Protein AF-A0A645A0N6-F1 (afdb_monomer)

Sequence (291 aa):
MDRNELFTLLSDTAAGCRENTFAPSGLGTGPIFDSPLLGLARGDDPMFKTLKELVGPFHWTPEEAWALARPEHPLPSAALTVVGIALPHSPETIEAQRKEKERPSLHWVYARNSWPYVSGALCRRMVKALAANGIDAIAPELLPQFRQEKTPFGRRAVWSQAHVAHIAGLGTFGLAGGLITLRGKDVRLCSLLLEGEWPADERPYEGPFDWCLRSRNGTCGACAARCPAGAITLDGGFDRKACTDYISNHKSLLESLSGVDAKNGTGCGLCHTNVPCATRKPELPERRRES

Nearest PDB structures (foldseek):
  4ur3-assembly3_D  TM=7.308E-01  e=3.920E-07  Sulfurospirillum multivorans
  5ma2-assembly1_B  TM=7.120E-01  e=7.707E-07  Sulfurospirillum multivorans
  4ur3-assembly1_A  TM=5.829E-01  e=5.668E-07  Sulfurospirillum multivorans
  8q4h-assembly1_B  TM=7.829E-01  e=2.407E-05  Desulfitobacterium hafniense TCE1
  5hei-assembly3_E  TM=3.974E-01  e=8.534E-02  Priestia megaterium

Mean predicted aligned error: 4.12 Å

Foldseek 3Di:
DAPVVLLVLLQVLLVPQCLQACVQFVPDGDGQWDGKDKFKFQLVDCVLVVCCVVVHVLADRLQRLQCLVCVVDGDPSRQKMKMKIKTAGDPVLQVQLQPDQQFGGLSLLVSVQSVVVRQVSSQVSSQVSCVVVVKHKDWSCPRPPWDWDQDPLGTDTSYDQQVSCQNRQQAAAELQGFGQGQQFRRIDITMMMIRHDHDGDDRPDDDRYCLHCLVPPNPDDQLCVRDPQNQGDSPPGGNPVSQVVSQQVHLCSVVSGGPGDSVDGSHGCSSLHPGQRNGGRHDDDPPPPPD

pLDDT: mean 93.74, std 8.87, range [41.75, 98.94]

Organism: NCBI:txid1076179

Radius of gyration: 19.1 Å; Cα contacts (8 Å, |Δi|>4): 543; chains: 1; bounding box: 51×52×48 Å

Secondary structure (DSSP, 8-state):
--HHHHHHHHHHHHHT-TTS-SGGGTS-SS-SB-PPEEEEEETT-HHHHHHHHHT-TTSPPHHHHHHHH-TTS---GGGEEEEEEEEEBPHHHHHHHHH-SSS--HHHHHHHHHHHHHHHHHHHHHHHHHHHTT--EE-GGGSTT--EEEETTEEEESS-HHHHHHHTTSEEE-TTSSEEETTBS-EEEEEEEEES--PPPPPS-SSTTTT-HHHHHS---HHHHT-TTS-EETTTEE-HHHHHHHHHTTGGGGGG-TTS-TTS-----GGGSSSTTSSSPPPPPP-----

Structure (mmCIF, N/CA/C/O backbone):
data_AF-A0A645A0N6-F1
#
_entry.id   AF-A0A645A0N6-F1
#
loop_
_atom_site.group_PDB
_atom_site.id
_atom_site.type_symbol
_atom_site.label_atom_id
_atom_site.label_alt_id
_atom_site.label_comp_id
_atom_site.label_asym_id
_atom_site.label_entity_id
_atom_site.label_seq_id
_atom_site.pdbx_PDB_ins_code
_atom_site.Cartn_x
_atom_site.Cartn_y
_atom_site.Cartn_z
_atom_site.occupancy
_atom_site.B_iso_or_equiv
_atom_site.auth_seq_id
_atom_site.auth_comp_id
_atom_site.auth_asym_id
_atom_site.auth_atom_id
_atom_site.pdbx_PDB_model_num
ATOM 1 N N . MET A 1 1 ? -16.606 -9.866 17.609 1.00 93.88 1 MET A N 1
ATOM 2 C CA . MET A 1 1 ? -16.130 -10.313 16.292 1.00 93.88 1 MET A CA 1
ATOM 3 C C . MET A 1 1 ? -14.683 -10.733 16.435 1.00 93.88 1 MET A C 1
ATOM 5 O O . MET A 1 1 ? -13.878 -9.911 16.865 1.00 93.88 1 MET A O 1
ATOM 9 N N . ASP A 1 2 ? -14.359 -11.988 16.151 1.00 96.44 2 ASP A N 1
ATOM 10 C CA . ASP A 1 2 ? -12.971 -12.456 16.182 1.00 96.44 2 ASP A CA 1
ATOM 11 C C . ASP A 1 2 ? -12.173 -12.000 14.939 1.00 96.44 2 ASP A C 1
ATOM 13 O O . ASP A 1 2 ? -12.688 -11.316 14.050 1.00 96.44 2 ASP A O 1
ATOM 17 N N . ARG A 1 3 ? -10.878 -12.341 14.880 1.00 96.38 3 ARG A N 1
ATOM 18 C CA . ARG A 1 3 ? -9.993 -11.95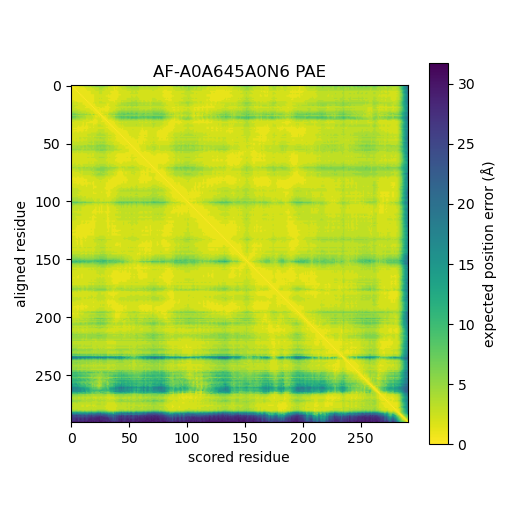2 13.767 1.00 96.38 3 ARG A CA 1
ATOM 19 C C . ARG A 1 3 ? -10.420 -12.557 12.421 1.00 96.38 3 ARG A C 1
ATOM 21 O O . ARG A 1 3 ? -10.289 -11.895 11.394 1.00 96.38 3 ARG A O 1
ATOM 28 N N . ASN A 1 4 ? -10.897 -13.798 12.401 1.00 97.25 4 ASN A N 1
ATOM 29 C CA . ASN A 1 4 ? -11.283 -14.474 11.161 1.00 97.25 4 ASN A CA 1
ATOM 30 C C . ASN A 1 4 ? -12.598 -13.908 10.619 1.00 97.25 4 ASN A C 1
ATOM 32 O O . ASN A 1 4 ? -12.722 -13.678 9.414 1.00 97.25 4 ASN A O 1
ATOM 36 N N . GLU A 1 5 ? -13.550 -13.623 11.505 1.00 98.12 5 GLU A N 1
ATOM 37 C CA . GLU A 1 5 ? -14.787 -12.922 11.168 1.00 98.12 5 GLU A CA 1
ATOM 38 C C . GLU A 1 5 ? -14.492 -11.518 10.617 1.00 98.12 5 GLU A C 1
ATOM 40 O O . GLU A 1 5 ? -15.047 -11.136 9.586 1.00 98.12 5 GLU A O 1
ATOM 45 N N . LEU A 1 6 ? -13.553 -10.783 11.232 1.00 98.62 6 LEU A N 1
ATOM 46 C CA . LEU A 1 6 ? -13.097 -9.479 10.739 1.00 98.62 6 LEU A CA 1
ATOM 47 C C . LEU A 1 6 ? -12.523 -9.579 9.318 1.00 98.62 6 LEU A C 1
ATOM 49 O O . LEU A 1 6 ? -12.887 -8.799 8.437 1.00 98.62 6 LEU A O 1
ATOM 53 N N . PHE A 1 7 ? -11.637 -10.545 9.069 1.00 98.50 7 PHE A N 1
ATOM 54 C CA . PHE A 1 7 ? -11.020 -10.725 7.751 1.00 98.50 7 PHE A CA 1
ATOM 55 C C . PHE A 1 7 ? -12.040 -11.123 6.688 1.00 98.50 7 PHE A C 1
ATOM 57 O O . PHE A 1 7 ? -11.970 -10.629 5.559 1.00 98.50 7 PHE A O 1
ATOM 64 N N . THR A 1 8 ? -13.004 -11.967 7.055 1.00 98.56 8 THR A N 1
ATOM 65 C CA . THR A 1 8 ? -14.112 -12.359 6.179 1.00 98.56 8 THR A CA 1
ATOM 66 C C . THR A 1 8 ? -14.953 -11.138 5.817 1.00 98.56 8 THR A C 1
ATOM 68 O O . THR A 1 8 ? -15.109 -10.836 4.637 1.00 98.56 8 THR A O 1
ATOM 71 N N . LEU A 1 9 ? -15.374 -10.344 6.810 1.00 98.69 9 LEU A N 1
ATOM 72 C CA . LEU A 1 9 ? -16.149 -9.120 6.594 1.00 98.69 9 LEU A CA 1
ATOM 73 C C . LEU A 1 9 ? -15.446 -8.144 5.639 1.00 98.69 9 LEU A C 1
ATOM 75 O O . LEU A 1 9 ? -16.067 -7.602 4.719 1.00 98.69 9 LEU A O 1
ATOM 79 N N . LEU A 1 10 ? -14.153 -7.894 5.858 1.00 98.62 10 LEU A N 1
ATOM 80 C CA . LEU A 1 10 ? -13.371 -6.972 5.035 1.00 98.62 10 LEU A CA 1
ATOM 81 C C . LEU A 1 10 ? -13.177 -7.506 3.609 1.00 98.62 10 LEU A C 1
ATOM 83 O O . LEU A 1 10 ? -13.307 -6.741 2.649 1.00 98.62 10 LEU A O 1
ATOM 87 N N . SER A 1 11 ? -12.923 -8.807 3.459 1.00 98.44 11 SER A N 1
ATOM 88 C CA . SER A 1 11 ? -12.751 -9.454 2.152 1.00 98.44 11 SER A CA 1
ATOM 89 C C . SER A 1 11 ? -14.050 -9.458 1.345 1.00 98.44 11 SER A C 1
ATOM 91 O O . SER A 1 11 ? -14.046 -9.051 0.183 1.00 98.44 11 SER A O 1
ATOM 93 N N . ASP A 1 12 ? -15.176 -9.800 1.971 1.00 98.31 12 ASP A N 1
ATOM 94 C CA . ASP A 1 12 ? -16.500 -9.780 1.340 1.00 98.31 12 ASP A CA 1
ATOM 95 C C . ASP A 1 12 ? -16.906 -8.357 0.941 1.00 98.31 12 ASP A C 1
ATOM 97 O O . ASP A 1 12 ? -17.434 -8.111 -0.150 1.00 98.31 12 ASP A O 1
ATOM 101 N N . THR A 1 13 ? -16.592 -7.376 1.793 1.00 98.12 13 THR A N 1
ATOM 102 C CA . THR A 1 13 ? -16.830 -5.962 1.482 1.00 98.12 13 THR A CA 1
ATOM 103 C C . THR A 1 13 ? -16.021 -5.508 0.266 1.00 98.12 13 THR A C 1
ATOM 105 O O . THR A 1 13 ? -16.541 -4.743 -0.557 1.00 98.12 13 THR A O 1
ATOM 108 N N . ALA A 1 14 ? -14.778 -5.985 0.130 1.00 97.56 14 ALA A N 1
ATOM 109 C CA . ALA A 1 14 ? -13.928 -5.715 -1.024 1.00 97.56 14 ALA A CA 1
ATOM 110 C C . ALA A 1 14 ? -14.450 -6.379 -2.302 1.00 97.56 14 ALA A C 1
ATOM 112 O O . ALA A 1 14 ? -14.542 -5.710 -3.333 1.00 97.56 14 ALA A O 1
ATOM 113 N N . ALA A 1 15 ? -14.865 -7.645 -2.224 1.00 96.44 15 ALA A N 1
ATOM 114 C CA . ALA A 1 15 ? -15.465 -8.368 -3.344 1.00 96.44 15 ALA A CA 1
ATOM 115 C C . ALA A 1 15 ? -16.749 -7.686 -3.853 1.00 96.44 15 ALA A C 1
ATOM 117 O O . ALA A 1 15 ? -17.004 -7.642 -5.055 1.00 96.44 15 ALA A O 1
ATOM 118 N N . GLY A 1 16 ? -17.535 -7.085 -2.953 1.00 96.00 16 GLY A N 1
ATOM 119 C CA . GLY A 1 16 ? -18.744 -6.329 -3.289 1.00 96.00 16 GLY A CA 1
ATOM 120 C C . GLY A 1 16 ? -18.527 -4.867 -3.716 1.00 96.00 16 GLY A C 1
ATOM 121 O O . GLY A 1 16 ? -19.512 -4.128 -3.834 1.00 96.00 16 GLY A O 1
ATOM 122 N N . CYS A 1 17 ? -17.285 -4.400 -3.887 1.00 96.75 17 CYS A N 1
ATOM 123 C CA . CYS A 1 17 ? -16.981 -3.016 -4.266 1.00 96.75 17 CYS A CA 1
ATOM 124 C C . CYS A 1 17 ? -17.240 -2.786 -5.764 1.00 96.75 17 CYS A C 1
ATOM 126 O O . CYS A 1 17 ? -16.451 -3.193 -6.614 1.00 96.75 17 CYS A O 1
ATOM 128 N N . ARG A 1 18 ? -18.348 -2.114 -6.099 1.00 96.50 18 ARG A N 1
ATOM 129 C CA . ARG A 1 18 ? -18.799 -1.923 -7.492 1.00 96.50 18 ARG A CA 1
ATOM 130 C C . ARG A 1 18 ? -17.879 -1.015 -8.300 1.00 96.50 18 ARG A C 1
ATOM 132 O O . ARG A 1 18 ? -17.834 -1.124 -9.517 1.00 96.50 18 ARG A O 1
ATOM 139 N N . GLU A 1 19 ? -17.163 -0.124 -7.629 1.00 96.25 19 GLU A N 1
ATOM 140 C CA . GLU A 1 19 ? -16.197 0.789 -8.225 1.00 96.25 19 GLU A CA 1
ATOM 141 C C . GLU A 1 19 ? -14.941 0.053 -8.715 1.00 96.25 19 GLU A C 1
ATOM 143 O O . GLU A 1 19 ? -14.249 0.544 -9.605 1.00 96.25 19 GLU A O 1
ATOM 148 N N . ASN A 1 20 ? -14.656 -1.141 -8.183 1.00 97.25 20 ASN A N 1
ATOM 149 C CA . ASN A 1 20 ? -13.565 -1.997 -8.636 1.00 97.25 20 ASN A CA 1
ATOM 150 C C . ASN A 1 20 ? -13.939 -2.714 -9.949 1.00 97.25 20 ASN A C 1
ATOM 152 O O . ASN A 1 20 ? -14.158 -3.921 -9.961 1.00 97.25 20 ASN A O 1
ATOM 156 N N . THR A 1 21 ? -14.042 -1.978 -11.059 1.00 96.44 21 THR A N 1
ATOM 157 C CA . THR A 1 21 ? -14.410 -2.534 -12.374 1.00 96.44 21 THR A CA 1
ATOM 158 C C . THR A 1 21 ? -13.801 -1.763 -13.545 1.00 96.44 21 THR A C 1
ATOM 160 O O . THR A 1 21 ? -13.686 -0.540 -13.509 1.00 96.44 21 THR A O 1
ATOM 163 N N . PHE A 1 22 ? -13.454 -2.470 -14.622 1.00 95.88 22 PHE A N 1
ATOM 164 C CA . PHE A 1 22 ? -13.048 -1.858 -15.890 1.00 95.88 22 PHE A CA 1
ATOM 165 C C . PHE A 1 22 ? -14.213 -1.325 -16.738 1.00 95.88 22 PHE A C 1
ATOM 167 O O . PHE A 1 22 ? -13.956 -0.613 -17.710 1.00 95.88 22 PHE A O 1
ATOM 174 N N . ALA A 1 23 ? -15.475 -1.612 -16.395 1.00 93.31 23 ALA A N 1
ATOM 175 C CA . ALA A 1 23 ? -16.618 -1.354 -17.278 1.00 93.31 23 ALA A CA 1
ATOM 176 C C . ALA A 1 23 ? -16.695 0.085 -17.850 1.00 93.31 23 ALA A C 1
ATOM 178 O O . ALA A 1 23 ? -16.885 0.214 -19.061 1.00 93.31 23 ALA A O 1
ATOM 179 N N . PRO A 1 24 ? -16.464 1.170 -17.075 1.00 91.25 24 PRO A N 1
ATOM 180 C CA . PRO A 1 24 ? -16.516 2.540 -17.602 1.00 91.25 24 PRO A CA 1
ATOM 181 C C . PRO A 1 24 ? -15.445 2.874 -18.655 1.00 91.25 24 PRO A C 1
ATOM 183 O O . PRO A 1 24 ? -15.591 3.855 -19.384 1.00 91.25 24 PRO A O 1
ATOM 186 N N . SER A 1 25 ? -14.364 2.093 -18.723 1.00 90.19 25 SER A N 1
ATOM 187 C CA . SER A 1 25 ? -13.279 2.271 -19.700 1.00 90.19 25 SER A CA 1
ATOM 188 C C . SER A 1 25 ? -13.508 1.538 -21.021 1.00 90.19 25 SER A C 1
ATOM 190 O O . SER A 1 25 ? -12.792 1.786 -21.985 1.00 90.19 25 SER A O 1
ATOM 192 N N . GLY A 1 26 ? -14.435 0.574 -21.056 1.00 91.44 26 GLY A N 1
ATOM 193 C CA . GLY A 1 26 ? -14.574 -0.361 -22.176 1.00 91.44 26 GLY A CA 1
ATOM 194 C C . GLY A 1 26 ? -13.431 -1.383 -22.313 1.00 91.44 26 GLY A C 1
ATOM 195 O O . GLY A 1 26 ? -13.462 -2.195 -23.232 1.00 91.44 26 GLY A O 1
ATOM 196 N N . LEU A 1 27 ? -12.444 -1.399 -21.405 1.00 92.12 27 LEU A N 1
ATOM 197 C CA . LEU A 1 27 ? -11.298 -2.327 -21.434 1.00 92.12 27 LEU A CA 1
ATOM 198 C C . LEU A 1 27 ? -11.621 -3.739 -20.905 1.00 92.12 27 LEU A C 1
ATOM 200 O O . LEU A 1 27 ? -10.756 -4.618 -20.907 1.00 92.12 27 LEU A O 1
ATOM 204 N N . GLY A 1 28 ? -12.849 -3.946 -20.429 1.00 93.00 28 GLY A N 1
ATOM 205 C CA . GLY A 1 28 ? -13.356 -5.200 -19.881 1.00 93.00 28 GLY A CA 1
ATOM 206 C C . GLY A 1 28 ? -14.468 -4.961 -18.859 1.00 93.00 28 GLY A C 1
ATOM 207 O O . GLY A 1 28 ? -14.752 -3.824 -18.491 1.00 93.00 28 GLY A O 1
ATOM 208 N N . THR A 1 29 ? -15.096 -6.036 -18.386 1.00 91.81 29 THR A N 1
ATOM 209 C CA . THR A 1 29 ? -16.132 -5.991 -17.333 1.00 91.81 29 THR A CA 1
ATOM 210 C C . THR A 1 29 ? -15.640 -6.511 -15.981 1.00 91.81 29 THR A C 1
ATOM 212 O O . THR A 1 29 ? -16.329 -6.351 -14.976 1.00 91.81 29 THR A O 1
ATOM 215 N N . GLY A 1 30 ? -14.455 -7.128 -15.955 1.00 94.00 30 GLY A N 1
ATOM 216 C CA . GLY A 1 30 ? -13.833 -7.675 -14.752 1.00 94.00 30 GLY A CA 1
ATOM 217 C C . GLY A 1 30 ? -13.329 -6.604 -13.776 1.00 94.00 30 GLY A C 1
ATOM 218 O O . GLY A 1 30 ? -13.370 -5.402 -14.078 1.00 94.00 30 GLY A O 1
ATOM 219 N N . PRO A 1 31 ? -12.854 -7.034 -12.597 1.00 97.25 31 PRO A N 1
ATOM 220 C CA . PRO A 1 31 ? -12.344 -6.127 -11.583 1.00 97.25 31 PRO A CA 1
ATOM 221 C C . PRO A 1 31 ? -10.993 -5.517 -11.972 1.00 97.25 31 PRO A C 1
ATOM 223 O O . PRO A 1 31 ? -10.207 -6.121 -12.700 1.00 97.25 31 PRO A O 1
ATOM 226 N N . ILE A 1 32 ? -10.710 -4.318 -11.455 1.00 97.81 32 ILE A N 1
ATOM 227 C CA . ILE A 1 32 ? -9.415 -3.636 -11.633 1.00 97.81 32 ILE A CA 1
ATOM 228 C C . ILE A 1 32 ? -8.341 -4.276 -10.747 1.00 97.81 32 ILE A C 1
ATOM 230 O O . ILE A 1 32 ? -7.183 -4.429 -11.146 1.00 97.81 32 ILE A O 1
ATOM 234 N N . PHE A 1 33 ? -8.743 -4.641 -9.535 1.00 98.25 33 PHE A N 1
ATOM 235 C CA . PHE A 1 33 ? -7.903 -5.228 -8.510 1.00 98.25 33 PHE A CA 1
ATOM 236 C C . PHE A 1 33 ? -8.474 -6.559 -8.038 1.00 98.25 33 PHE A C 1
ATOM 238 O O . PHE A 1 33 ? -9.689 -6.722 -7.928 1.00 98.25 33 PHE A O 1
ATOM 245 N N . ASP A 1 34 ? -7.586 -7.494 -7.741 1.00 97.62 34 ASP A N 1
ATOM 246 C CA . ASP A 1 34 ? -7.921 -8.795 -7.179 1.00 97.62 34 ASP A CA 1
ATOM 247 C C . ASP A 1 34 ? -8.186 -8.696 -5.662 1.00 97.62 34 ASP A C 1
ATOM 249 O O . ASP A 1 34 ? -8.024 -7.642 -5.037 1.00 97.62 34 ASP A O 1
ATOM 253 N N . SER A 1 35 ? -8.593 -9.818 -5.073 1.00 96.94 35 SER A N 1
ATOM 254 C CA . SER A 1 35 ? -8.898 -9.974 -3.653 1.00 96.94 35 SER A CA 1
ATOM 255 C C . SER A 1 35 ? -7.756 -9.462 -2.763 1.00 96.94 35 SER A C 1
ATOM 257 O O . SER A 1 35 ? -6.580 -9.724 -3.059 1.00 96.94 35 SER A O 1
ATOM 259 N N . PRO A 1 36 ? -8.080 -8.742 -1.672 1.00 98.06 36 PRO A N 1
ATOM 260 C CA . PRO A 1 36 ? -7.080 -8.103 -0.834 1.00 98.06 36 PRO A CA 1
ATOM 261 C C . PRO A 1 36 ? -6.259 -9.119 -0.034 1.00 98.06 36 PRO A C 1
ATOM 263 O O . PRO A 1 36 ? -6.755 -10.156 0.398 1.00 98.06 36 PRO A O 1
ATOM 266 N N . LEU A 1 37 ? -5.009 -8.761 0.243 1.00 98.56 37 LEU A N 1
ATOM 267 C CA . LEU A 1 37 ? -4.282 -9.243 1.410 1.00 98.56 37 LEU A CA 1
ATOM 268 C C . LEU A 1 37 ? -4.581 -8.313 2.585 1.00 98.56 37 LEU A C 1
ATOM 270 O O . LEU A 1 37 ? -4.531 -7.089 2.429 1.00 98.56 37 LEU A O 1
ATOM 274 N N . LEU A 1 38 ? -4.849 -8.900 3.747 1.00 98.69 38 LEU A N 1
ATOM 275 C CA . LEU A 1 38 ? -5.123 -8.193 4.993 1.00 98.69 38 LEU A CA 1
ATOM 276 C C . LEU A 1 38 ? -4.039 -8.527 6.011 1.00 98.69 38 LEU A C 1
ATOM 278 O O . LEU A 1 38 ? -3.585 -9.669 6.078 1.00 98.69 38 LEU A O 1
ATOM 282 N N . GLY A 1 39 ? -3.626 -7.522 6.772 1.00 98.56 39 GLY A N 1
ATOM 283 C CA . GLY A 1 39 ? -2.681 -7.674 7.869 1.00 98.56 39 GLY A CA 1
ATOM 284 C C . GLY A 1 39 ? -3.036 -6.729 9.004 1.00 98.56 39 GLY A C 1
ATOM 285 O O . GLY A 1 39 ? -3.564 -5.638 8.761 1.00 98.56 39 GLY A O 1
ATOM 286 N N . LEU A 1 40 ? -2.749 -7.138 10.232 1.00 98.81 40 LEU A N 1
ATOM 287 C CA . LEU A 1 40 ? -3.018 -6.380 11.446 1.00 98.81 40 LEU A CA 1
ATOM 288 C C . LEU A 1 40 ? -1.721 -5.962 12.125 1.00 98.81 40 LEU A C 1
ATOM 290 O O . LEU A 1 40 ? -0.807 -6.761 12.305 1.00 98.81 40 LEU A O 1
ATOM 294 N N . ALA A 1 41 ? -1.676 -4.713 12.566 1.00 98.69 41 ALA A N 1
ATOM 295 C CA . ALA A 1 41 ? -0.662 -4.201 13.470 1.00 98.69 41 ALA A CA 1
ATOM 296 C C . ALA A 1 41 ? -1.321 -3.602 14.710 1.00 98.69 41 ALA A C 1
ATOM 298 O O . ALA A 1 41 ? -2.419 -3.047 14.640 1.00 98.69 41 ALA A O 1
ATOM 299 N N . ARG A 1 42 ? -0.613 -3.653 15.839 1.00 98.50 42 ARG A N 1
ATOM 300 C CA . ARG A 1 42 ? -1.005 -2.890 17.025 1.00 98.50 42 ARG A CA 1
ATOM 301 C C . ARG A 1 42 ? -0.859 -1.397 16.738 1.00 98.50 42 ARG A C 1
ATOM 303 O O . ARG A 1 42 ? 0.122 -0.985 16.116 1.00 98.50 42 ARG A O 1
ATOM 310 N N . GLY A 1 43 ? -1.791 -0.576 17.213 1.00 98.44 43 GLY A N 1
ATOM 311 C CA . GLY A 1 43 ? -1.695 0.878 17.086 1.00 98.44 43 GLY A CA 1
ATOM 312 C C . GLY A 1 43 ? -0.488 1.463 17.824 1.00 98.44 43 GLY A C 1
ATOM 313 O O . GLY A 1 43 ? 0.043 2.491 17.412 1.00 98.44 43 GLY A O 1
ATOM 314 N N . ASP A 1 44 ? 0.000 0.786 18.864 1.00 98.25 44 ASP A N 1
ATOM 315 C CA . ASP A 1 44 ? 1.199 1.155 19.617 1.00 98.25 44 ASP A CA 1
ATOM 316 C C . ASP A 1 44 ? 2.494 0.481 19.126 1.00 98.25 44 ASP A C 1
ATOM 318 O O . ASP A 1 44 ? 3.506 0.562 19.827 1.00 98.25 44 ASP A O 1
ATOM 322 N N . ASP A 1 45 ? 2.508 -0.137 17.930 1.00 98.31 45 ASP A N 1
ATOM 323 C CA . ASP A 1 45 ? 3.757 -0.653 17.352 1.00 98.31 45 ASP A CA 1
ATOM 324 C C . ASP A 1 45 ? 4.805 0.486 17.294 1.00 98.31 45 ASP A C 1
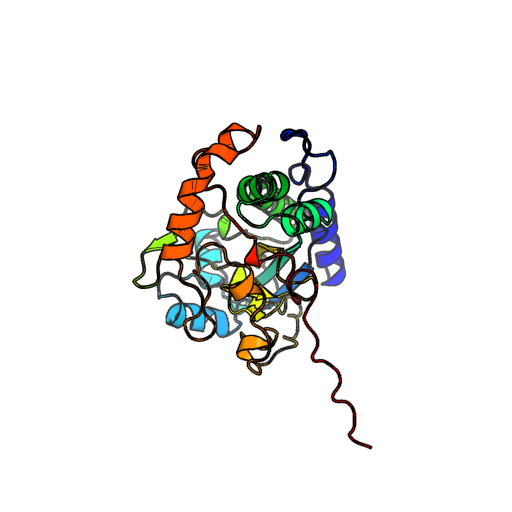ATOM 326 O O . ASP A 1 45 ? 4.536 1.552 16.717 1.00 98.31 45 ASP A O 1
ATOM 330 N N . PRO A 1 46 ? 6.007 0.297 17.881 1.00 97.50 46 PRO A N 1
ATOM 331 C CA . PRO A 1 46 ? 7.027 1.340 17.966 1.00 97.50 46 PRO A CA 1
ATOM 332 C C . PRO A 1 46 ? 7.407 1.957 16.617 1.00 97.50 46 PRO A C 1
ATOM 334 O O . PRO A 1 46 ? 7.784 3.131 16.569 1.00 97.50 46 PRO A O 1
ATOM 337 N N . MET A 1 47 ? 7.265 1.210 15.514 1.00 97.44 47 MET A N 1
ATOM 338 C CA . MET A 1 47 ? 7.579 1.704 14.177 1.00 97.44 47 MET A CA 1
ATOM 339 C C . MET A 1 47 ? 6.754 2.932 13.799 1.00 97.44 47 MET A C 1
ATOM 341 O O . MET A 1 47 ? 7.281 3.799 13.107 1.00 97.44 47 MET A O 1
ATOM 345 N N . PHE A 1 48 ? 5.510 3.072 14.273 1.00 98.12 48 PHE A N 1
ATOM 346 C CA . PHE A 1 48 ? 4.710 4.271 13.999 1.00 98.12 48 PHE A CA 1
ATOM 347 C C . PHE A 1 48 ? 5.356 5.540 14.559 1.00 98.12 48 PHE A C 1
ATOM 349 O O . PHE A 1 48 ? 5.339 6.579 13.901 1.00 98.12 48 PHE A O 1
ATOM 356 N N . LYS A 1 49 ? 5.989 5.454 15.735 1.00 97.31 49 LYS A N 1
ATOM 357 C CA . LYS A 1 49 ? 6.754 6.572 16.302 1.00 97.31 49 LYS A CA 1
ATOM 358 C C . LYS A 1 49 ? 8.026 6.819 15.495 1.00 97.31 49 LYS A C 1
ATOM 360 O O . LYS A 1 49 ? 8.304 7.962 15.143 1.00 97.31 49 LYS A O 1
ATOM 365 N N . THR A 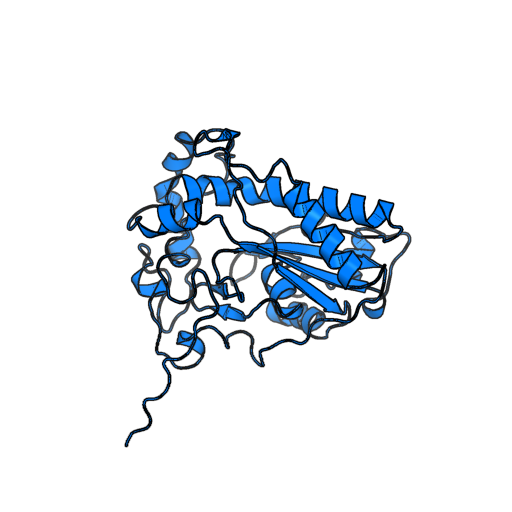1 50 ? 8.736 5.758 15.107 1.00 96.94 50 THR A N 1
ATOM 366 C CA . THR A 1 50 ? 9.936 5.850 14.258 1.00 96.94 50 THR A CA 1
ATOM 367 C C . THR A 1 50 ? 9.655 6.523 12.907 1.00 96.94 50 THR A C 1
ATOM 369 O O . THR A 1 50 ? 10.515 7.222 12.374 1.00 96.94 50 THR A O 1
ATOM 372 N N . LEU A 1 51 ? 8.446 6.398 12.343 1.00 96.50 51 LEU A N 1
ATOM 373 C CA . LEU A 1 51 ? 8.090 7.095 11.099 1.00 96.50 51 LEU A CA 1
ATOM 374 C C . LEU A 1 51 ? 8.123 8.623 11.229 1.00 96.50 51 LEU A C 1
ATOM 376 O O . LEU A 1 51 ? 8.420 9.295 10.239 1.00 96.50 51 LEU A O 1
ATOM 380 N N . LYS A 1 52 ? 7.902 9.187 12.423 1.00 96.25 52 LYS A N 1
ATOM 381 C CA . LYS A 1 52 ? 8.050 10.636 12.644 1.00 96.25 52 LYS A CA 1
ATOM 382 C C . LYS A 1 52 ? 9.501 11.097 12.496 1.00 96.25 52 LYS A C 1
ATOM 384 O O . LYS A 1 52 ? 9.745 12.233 12.104 1.00 96.25 52 LYS A O 1
ATOM 389 N N . GLU A 1 53 ? 10.460 10.214 12.749 1.00 94.44 53 GLU A N 1
ATOM 390 C CA . GLU A 1 53 ? 11.887 10.483 12.557 1.00 94.44 53 GLU A CA 1
ATOM 391 C C . GLU A 1 53 ? 12.307 10.223 11.102 1.00 94.44 53 GLU A C 1
ATOM 393 O O . GLU A 1 53 ? 12.978 11.051 10.488 1.00 94.44 53 GLU A O 1
ATOM 398 N N . LEU A 1 54 ? 11.868 9.099 10.519 1.00 92.06 54 LEU A N 1
ATOM 399 C CA . LEU A 1 54 ? 12.277 8.670 9.174 1.00 92.06 54 LEU A CA 1
ATOM 400 C C . LEU A 1 54 ? 11.595 9.444 8.038 1.00 92.06 54 LEU A C 1
ATOM 402 O O . LEU A 1 54 ? 12.201 9.691 6.993 1.00 92.06 54 LEU A O 1
ATOM 406 N N . VAL A 1 55 ? 10.314 9.777 8.200 1.00 93.31 55 VAL A N 1
ATOM 407 C CA . VAL A 1 55 ? 9.511 10.480 7.186 1.00 93.31 55 VAL A CA 1
ATOM 408 C C . VAL A 1 55 ? 9.444 11.971 7.497 1.00 93.31 55 VAL A C 1
ATOM 410 O O . VAL A 1 55 ? 9.573 12.797 6.588 1.00 93.31 55 VAL A O 1
ATOM 413 N N . GLY A 1 56 ? 9.254 12.298 8.773 1.00 94.81 56 GLY A N 1
ATOM 414 C CA . GLY A 1 56 ? 9.222 13.655 9.302 1.00 94.81 56 GLY A CA 1
ATOM 415 C C . GLY A 1 56 ? 8.143 13.837 10.375 1.00 94.81 56 GLY A C 1
ATOM 416 O O . GLY A 1 56 ? 7.166 13.086 10.403 1.00 94.81 56 GLY A O 1
ATOM 417 N N . PRO A 1 57 ? 8.269 14.862 11.238 1.00 96.00 57 PRO A N 1
ATOM 418 C CA . PRO A 1 57 ? 7.418 15.037 12.422 1.00 96.00 57 PRO A CA 1
ATOM 419 C C . PRO A 1 57 ? 5.932 15.267 12.100 1.00 96.00 57 PRO A C 1
ATOM 421 O O . PRO A 1 57 ? 5.077 15.087 12.963 1.00 96.00 57 PRO A O 1
ATOM 424 N N . PHE A 1 58 ? 5.622 15.638 10.854 1.00 96.50 58 PHE A N 1
ATOM 425 C CA . PHE A 1 58 ? 4.261 15.784 10.330 1.00 96.50 58 PHE A CA 1
ATOM 426 C C . PHE A 1 58 ? 3.537 14.448 10.101 1.00 96.50 58 PHE A C 1
ATOM 428 O O . PHE A 1 58 ? 2.338 14.456 9.822 1.00 96.50 58 PHE A O 1
ATOM 435 N N . HIS A 1 59 ? 4.258 13.321 10.123 1.00 98.00 59 HIS A N 1
ATOM 436 C CA . HIS A 1 59 ? 3.673 11.997 9.945 1.00 98.00 59 HIS A CA 1
ATOM 437 C C . HIS A 1 59 ? 2.820 11.635 11.165 1.00 98.00 59 HIS A C 1
ATOM 439 O O . HIS A 1 59 ? 3.226 11.883 12.302 1.00 98.00 59 HIS A O 1
ATOM 445 N N . TRP A 1 60 ? 1.623 11.112 10.920 1.00 98.44 60 TRP A N 1
ATOM 446 C CA . TRP A 1 60 ? 0.649 10.783 11.950 1.00 98.44 60 TRP A CA 1
ATOM 447 C C . TRP A 1 60 ? 0.956 9.437 12.598 1.00 98.44 60 TRP A C 1
ATOM 449 O O . TRP A 1 60 ? 1.130 8.428 11.909 1.00 98.44 60 TRP A O 1
ATOM 459 N N . THR A 1 61 ? 0.914 9.401 13.926 1.00 98.56 61 THR A N 1
ATOM 460 C CA . THR A 1 61 ? 0.708 8.148 14.664 1.00 98.56 61 THR A CA 1
ATOM 461 C C . THR A 1 61 ? -0.755 7.689 14.547 1.00 98.56 61 THR A C 1
ATOM 463 O O . THR A 1 61 ? -1.626 8.489 14.185 1.00 98.56 61 THR A O 1
ATOM 466 N N . PRO A 1 62 ? -1.067 6.417 14.862 1.00 98.69 62 PRO A N 1
ATOM 467 C CA . PRO A 1 62 ? -2.450 5.945 14.933 1.00 98.69 62 PRO A CA 1
ATOM 468 C C . PRO A 1 62 ? -3.334 6.790 15.859 1.00 98.69 62 PRO A C 1
ATOM 470 O O . PRO A 1 62 ? -4.438 7.160 15.475 1.00 98.69 62 PRO A O 1
ATOM 473 N N . GLU A 1 63 ? -2.824 7.173 17.027 1.00 98.56 63 GLU A N 1
ATOM 474 C CA . GLU A 1 63 ? -3.517 8.044 17.986 1.00 98.56 63 GLU A CA 1
ATOM 475 C C . GLU A 1 63 ? -3.770 9.459 17.448 1.00 98.56 63 GLU A C 1
ATOM 477 O O . GLU A 1 63 ? -4.883 9.966 17.569 1.00 98.56 63 GLU A O 1
ATOM 482 N N . GLU A 1 64 ? -2.792 10.081 16.778 1.00 98.56 64 GLU A N 1
ATOM 483 C CA . GLU A 1 64 ? -2.985 11.395 16.146 1.00 98.56 64 GLU A CA 1
ATOM 484 C C . GLU A 1 64 ? -4.048 11.326 15.037 1.00 98.56 64 GLU A C 1
ATOM 486 O O . GLU A 1 64 ? -4.939 12.175 14.969 1.00 98.56 64 GLU A O 1
ATOM 491 N N . ALA A 1 65 ? -3.988 10.301 14.179 1.00 98.56 65 ALA A N 1
ATOM 492 C CA . ALA A 1 65 ? -4.970 10.102 13.115 1.00 98.56 65 ALA A CA 1
ATOM 493 C C . ALA A 1 65 ? -6.379 9.827 13.671 1.00 98.56 65 ALA A C 1
ATOM 495 O O . ALA A 1 65 ? -7.360 10.337 13.127 1.00 98.56 65 ALA A O 1
ATOM 496 N N . TRP A 1 66 ? -6.485 9.057 14.758 1.00 98.75 66 TRP A N 1
ATOM 497 C CA . TRP A 1 66 ? -7.753 8.795 15.435 1.00 98.75 66 TRP A CA 1
ATOM 498 C C . TRP A 1 66 ? -8.339 10.066 16.048 1.00 98.75 66 TRP A C 1
ATOM 500 O O . TRP A 1 66 ? -9.485 10.404 15.763 1.00 98.75 66 TRP A O 1
ATOM 510 N N . ALA A 1 67 ? -7.548 10.822 16.812 1.00 98.50 67 ALA A N 1
ATOM 511 C CA . ALA A 1 67 ? -7.992 12.058 17.453 1.00 98.50 67 ALA A CA 1
ATOM 512 C C . ALA A 1 67 ? -8.462 13.119 16.439 1.00 98.50 67 ALA A C 1
ATOM 514 O O . ALA A 1 67 ? -9.422 13.840 16.700 1.00 98.50 67 ALA A O 1
ATOM 515 N N . LEU A 1 68 ? -7.853 13.181 15.245 1.00 98.38 68 LEU A N 1
ATOM 516 C CA . LEU A 1 68 ? -8.332 14.039 14.150 1.00 98.38 68 LEU A CA 1
ATOM 517 C C . LEU A 1 68 ? -9.732 13.648 13.650 1.00 98.38 68 LEU A C 1
ATOM 519 O O . LEU A 1 68 ? -10.489 14.509 13.198 1.00 98.38 68 LEU A O 1
ATOM 523 N N . ALA A 1 69 ? -10.060 12.358 13.693 1.00 98.06 69 ALA A N 1
ATOM 524 C CA . ALA A 1 69 ? -11.317 11.803 13.200 1.00 98.06 69 ALA A CA 1
ATOM 525 C C . ALA A 1 69 ? -12.410 11.698 14.278 1.00 98.06 69 ALA A C 1
ATOM 527 O O . ALA A 1 69 ? -13.599 11.650 13.948 1.00 98.06 69 ALA A O 1
ATOM 528 N N . ARG A 1 70 ? -12.004 11.610 15.549 1.00 97.69 70 ARG A N 1
ATOM 529 C CA . ARG A 1 70 ? -12.836 11.428 16.746 1.00 97.69 70 ARG A CA 1
ATOM 530 C C . ARG A 1 70 ? -12.351 12.359 17.872 1.00 97.69 70 ARG A C 1
ATOM 532 O O . ARG A 1 70 ? -11.893 11.878 18.904 1.00 97.69 70 ARG A O 1
ATOM 539 N N . PRO A 1 71 ? -12.444 13.691 17.704 1.00 96.94 71 PRO A N 1
ATOM 540 C CA . PRO A 1 71 ? -11.942 14.638 18.706 1.00 96.94 71 PRO A CA 1
ATOM 541 C C . PRO A 1 71 ? -12.659 14.520 20.058 1.00 96.94 71 PRO A C 1
ATOM 543 O O . PRO A 1 71 ? -12.046 14.752 21.094 1.00 96.94 71 PRO A O 1
ATOM 546 N N . GLU A 1 72 ? -13.929 14.109 20.050 1.00 97.50 72 GLU A N 1
ATOM 547 C CA . GLU A 1 72 ? -14.743 13.913 21.258 1.00 97.50 72 GLU A CA 1
ATOM 548 C C . GLU A 1 72 ? -14.499 12.556 21.949 1.00 97.50 72 GLU A C 1
ATOM 550 O O . GLU A 1 72 ? -14.957 12.347 23.068 1.00 97.50 72 GLU A O 1
ATOM 555 N N . HIS A 1 73 ? -13.792 11.624 21.294 1.00 96.88 73 HIS A N 1
ATOM 556 C CA . HIS A 1 73 ? -13.464 10.290 21.821 1.00 96.88 73 HIS A CA 1
ATOM 557 C C . HIS A 1 73 ? -12.033 9.887 21.419 1.00 96.88 73 HIS A C 1
ATOM 559 O O . HIS A 1 73 ? -11.836 8.983 20.596 1.00 96.88 73 HIS A O 1
ATOM 565 N N . PRO A 1 74 ? -11.009 10.603 21.923 1.00 97.12 74 PRO A N 1
ATOM 566 C CA . PRO A 1 74 ? -9.623 10.266 21.644 1.00 97.12 74 PRO A CA 1
ATOM 567 C C . PRO A 1 74 ? -9.257 8.949 22.333 1.00 97.12 74 PRO A C 1
ATOM 569 O O . PRO A 1 74 ? -9.610 8.716 23.488 1.00 97.12 74 PRO A O 1
ATOM 572 N N . LEU A 1 75 ? -8.500 8.108 21.633 1.00 98.38 75 LEU A N 1
ATOM 573 C CA . LEU A 1 75 ? -8.031 6.826 22.146 1.00 98.38 75 LEU A CA 1
ATOM 574 C C . LEU A 1 75 ? -6.507 6.760 22.099 1.00 98.38 75 LEU A C 1
ATOM 576 O O . LEU A 1 75 ? -5.913 7.206 21.111 1.00 98.38 75 LEU A O 1
ATOM 580 N N . PRO A 1 76 ? -5.863 6.177 23.125 1.00 98.25 76 PRO A N 1
ATOM 581 C CA . PRO A 1 76 ? -4.436 5.920 23.074 1.00 98.25 76 PRO A CA 1
ATOM 582 C C . PRO A 1 76 ? -4.131 4.877 21.999 1.00 98.25 76 PRO A C 1
ATOM 584 O O . PRO A 1 76 ? -4.926 3.973 21.741 1.00 98.25 76 PRO A O 1
ATOM 587 N N . SER A 1 77 ? -2.924 4.940 21.441 1.00 98.12 77 SER A N 1
ATOM 588 C CA . SER A 1 77 ? -2.460 4.002 20.407 1.00 98.12 77 SER A CA 1
ATOM 589 C C . SER A 1 77 ? -2.653 2.515 20.773 1.00 98.12 77 SER A C 1
ATOM 591 O O . SER A 1 77 ? -2.923 1.701 19.897 1.00 98.12 77 SER A O 1
ATOM 593 N N . ALA A 1 78 ? -2.549 2.153 22.057 1.00 97.94 78 ALA A N 1
ATOM 594 C CA . ALA A 1 78 ? -2.707 0.774 22.533 1.00 97.94 78 ALA A CA 1
ATOM 595 C C . ALA A 1 78 ? -4.146 0.233 22.420 1.00 97.94 78 ALA A C 1
ATOM 597 O O . ALA A 1 78 ? -4.323 -0.976 22.348 1.00 97.94 78 ALA A O 1
ATOM 598 N N . ALA A 1 79 ? -5.153 1.112 22.364 1.00 98.44 79 ALA A N 1
ATOM 599 C CA . ALA A 1 79 ? -6.561 0.742 22.197 1.00 98.44 79 ALA A CA 1
ATOM 600 C C . ALA A 1 79 ? -6.982 0.634 20.717 1.00 98.44 79 ALA A C 1
ATOM 602 O O . ALA A 1 79 ? -8.162 0.450 20.412 1.00 98.44 79 ALA A O 1
ATOM 603 N N . LEU A 1 80 ? -6.031 0.802 19.793 1.00 98.75 80 LEU A N 1
ATOM 604 C CA . LEU A 1 80 ? -6.276 0.818 18.358 1.00 98.75 80 LEU A CA 1
ATOM 605 C C . LEU A 1 80 ? -5.613 -0.378 17.679 1.00 98.75 80 LEU A C 1
ATOM 607 O O . LEU A 1 80 ? -4.476 -0.743 17.983 1.00 98.75 80 LEU A O 1
ATOM 611 N N . THR A 1 81 ? -6.283 -0.910 16.664 1.00 98.88 81 THR A N 1
ATOM 612 C CA . THR A 1 81 ? -5.701 -1.857 15.708 1.00 98.88 81 THR A CA 1
ATOM 613 C C . THR A 1 81 ? -5.605 -1.202 14.334 1.00 98.88 81 THR A C 1
ATOM 615 O O . THR A 1 81 ? -6.566 -0.609 13.841 1.00 98.88 81 THR A O 1
ATOM 618 N N . VAL A 1 82 ? -4.444 -1.320 13.687 1.00 98.88 82 VAL A N 1
ATOM 619 C CA . VAL A 1 82 ? -4.218 -0.839 12.320 1.00 98.88 82 VAL A CA 1
ATOM 620 C C . VAL A 1 82 ? -4.377 -1.992 11.342 1.00 98.88 82 VAL A C 1
ATOM 622 O O . VAL A 1 82 ? -3.666 -2.989 11.432 1.00 98.88 82 VAL A O 1
ATOM 625 N N . VAL A 1 83 ? -5.268 -1.837 10.366 1.00 98.88 83 VAL A N 1
ATOM 626 C CA . VAL A 1 83 ? -5.457 -2.806 9.282 1.00 98.88 83 VAL A CA 1
ATOM 627 C C . VAL A 1 83 ? -4.711 -2.315 8.049 1.00 98.88 83 VAL A C 1
ATOM 629 O O . VAL A 1 83 ? -5.072 -1.287 7.472 1.00 98.88 83 VAL A O 1
ATOM 632 N N . GLY A 1 84 ? -3.690 -3.051 7.622 1.00 98.81 84 GLY A N 1
ATOM 633 C CA . GLY A 1 84 ? -3.079 -2.899 6.306 1.00 98.81 84 GLY A CA 1
ATOM 634 C C . GLY A 1 84 ? -3.867 -3.681 5.258 1.00 98.81 84 GLY A C 1
ATOM 635 O O . GLY A 1 84 ? -4.250 -4.826 5.494 1.00 98.81 84 GLY A O 1
ATOM 636 N N . ILE A 1 85 ? -4.102 -3.076 4.094 1.00 98.88 85 ILE A N 1
ATOM 637 C CA . ILE A 1 85 ? -4.850 -3.698 2.997 1.00 98.88 85 ILE A CA 1
ATOM 638 C C . ILE A 1 85 ? -4.039 -3.543 1.714 1.00 98.88 85 ILE A C 1
ATOM 640 O O . ILE A 1 85 ? -3.746 -2.421 1.294 1.00 98.88 85 ILE A O 1
ATOM 644 N N . ALA A 1 86 ? -3.689 -4.659 1.074 1.00 98.69 86 ALA A N 1
ATOM 645 C CA . ALA A 1 86 ? -3.001 -4.665 -0.213 1.00 98.69 86 ALA A CA 1
ATOM 646 C C . ALA A 1 86 ? -3.851 -5.339 -1.289 1.00 98.69 86 ALA A C 1
ATOM 648 O O . ALA A 1 86 ? -4.166 -6.517 -1.177 1.00 98.69 86 ALA A O 1
ATOM 649 N N . LEU A 1 87 ? -4.185 -4.611 -2.352 1.00 98.44 87 LEU A N 1
ATOM 650 C CA . LEU A 1 87 ? -4.960 -5.118 -3.480 1.00 98.44 87 LEU A CA 1
ATOM 651 C C . LEU A 1 87 ? -4.059 -5.286 -4.711 1.00 98.44 87 LEU A C 1
ATOM 653 O O . LEU A 1 87 ? -3.602 -4.276 -5.261 1.00 98.44 87 LEU A O 1
ATOM 657 N N . PRO A 1 88 ? -3.772 -6.521 -5.156 1.00 98.19 88 PRO A N 1
ATOM 658 C CA . PRO A 1 88 ? -3.055 -6.764 -6.405 1.00 98.19 88 PRO A CA 1
ATOM 659 C C . PRO A 1 88 ? -3.828 -6.222 -7.606 1.00 98.19 88 PRO A C 1
ATOM 661 O O . PRO A 1 88 ? -5.053 -6.289 -7.626 1.00 98.19 88 PRO A O 1
ATOM 664 N N . HIS A 1 89 ? -3.139 -5.714 -8.629 1.00 98.00 89 HIS A N 1
ATOM 665 C CA . HIS A 1 89 ? -3.803 -5.471 -9.913 1.00 98.00 89 HIS A CA 1
ATOM 666 C C . HIS A 1 89 ? -4.296 -6.791 -10.524 1.00 98.00 89 HIS A C 1
ATOM 668 O O . HIS A 1 89 ? -3.743 -7.862 -10.255 1.00 98.00 89 HIS A O 1
ATOM 674 N N . SER A 1 90 ? -5.331 -6.710 -11.361 1.00 97.19 90 SER A N 1
ATOM 675 C CA . SER A 1 90 ? -5.880 -7.879 -12.046 1.00 97.19 90 SER A CA 1
ATOM 676 C C . SER A 1 90 ? -4.839 -8.552 -12.966 1.00 97.19 90 SER A C 1
ATOM 678 O O . SER A 1 90 ? -3.939 -7.873 -13.488 1.00 97.19 90 SER A O 1
ATOM 680 N N . PRO A 1 91 ? -4.950 -9.870 -13.225 1.00 95.75 91 PRO A N 1
ATOM 681 C CA . PRO A 1 91 ? -4.084 -10.566 -14.179 1.00 95.75 91 PRO A CA 1
ATOM 682 C C . PRO A 1 91 ? -4.043 -9.905 -15.565 1.00 95.75 91 PRO A C 1
ATOM 684 O O . PRO A 1 91 ? -2.976 -9.826 -16.175 1.00 95.75 91 PRO A O 1
ATOM 687 N N . GLU A 1 92 ? -5.172 -9.374 -16.041 1.00 96.00 92 GLU A N 1
ATOM 688 C CA . GLU A 1 92 ? -5.289 -8.671 -17.324 1.00 96.00 92 GLU A CA 1
ATOM 689 C C . GLU A 1 92 ? -4.429 -7.405 -17.338 1.00 96.00 92 GLU A C 1
ATOM 691 O O . GLU A 1 92 ? -3.698 -7.160 -18.297 1.00 96.00 92 GLU A O 1
ATOM 696 N N . THR A 1 93 ? -4.460 -6.631 -16.248 1.00 97.31 93 THR A N 1
ATOM 697 C CA . THR A 1 93 ? -3.632 -5.427 -16.088 1.00 97.31 93 THR A CA 1
ATOM 698 C C . THR A 1 93 ? -2.151 -5.773 -16.093 1.00 97.31 93 THR A C 1
ATOM 700 O O . THR A 1 93 ? -1.361 -5.135 -16.794 1.00 97.31 93 THR A O 1
ATOM 703 N N . ILE A 1 94 ? -1.771 -6.802 -15.332 1.00 97.19 94 ILE A N 1
ATOM 704 C CA . ILE A 1 94 ? -0.384 -7.257 -15.227 1.00 97.19 94 ILE A CA 1
ATOM 705 C C . ILE A 1 94 ? 0.131 -7.709 -16.595 1.00 97.19 94 ILE A C 1
ATOM 707 O O . ILE A 1 94 ? 1.248 -7.353 -16.982 1.00 97.19 94 ILE A O 1
ATOM 711 N N . GLU A 1 95 ? -0.668 -8.481 -17.331 1.00 96.81 95 GLU A N 1
ATOM 712 C CA . GLU A 1 95 ? -0.275 -9.047 -18.618 1.00 96.81 95 GLU A CA 1
ATOM 713 C C . GLU A 1 95 ? -0.243 -8.004 -19.737 1.00 96.81 95 GLU A C 1
ATOM 715 O O . GLU A 1 95 ? 0.714 -7.973 -20.514 1.00 96.81 95 GLU A O 1
ATOM 720 N N . ALA A 1 96 ? -1.222 -7.097 -19.790 1.00 96.81 96 ALA A N 1
ATOM 721 C CA . ALA A 1 96 ? -1.187 -5.958 -20.704 1.00 96.81 96 ALA A CA 1
ATOM 722 C C . ALA A 1 96 ? 0.084 -5.131 -20.473 1.00 96.81 96 ALA A C 1
ATOM 724 O O . ALA A 1 96 ? 0.855 -4.872 -21.395 1.00 96.81 96 ALA A O 1
ATOM 725 N N . GLN A 1 97 ? 0.373 -4.812 -19.212 1.00 97.50 97 GLN A N 1
ATOM 726 C CA . GLN A 1 97 ? 1.544 -4.034 -18.843 1.00 97.50 97 GLN A CA 1
ATOM 727 C C . GLN A 1 97 ? 2.864 -4.780 -19.090 1.00 97.50 97 GLN A C 1
ATOM 729 O O . GLN A 1 97 ? 3.882 -4.146 -19.362 1.00 97.50 97 GLN A O 1
ATOM 734 N N . ARG A 1 98 ? 2.894 -6.116 -18.983 1.00 96.69 98 ARG A N 1
ATOM 735 C CA . ARG A 1 98 ? 4.096 -6.939 -19.223 1.00 96.69 98 ARG A CA 1
ATOM 736 C C . ARG A 1 98 ? 4.637 -6.754 -20.642 1.00 96.69 98 ARG A C 1
ATOM 738 O O . ARG A 1 98 ? 5.856 -6.671 -20.806 1.00 96.69 98 ARG A O 1
ATOM 745 N N . LYS A 1 99 ? 3.737 -6.681 -21.626 1.00 96.81 99 LYS A N 1
ATOM 746 C CA . LYS A 1 99 ? 4.046 -6.594 -23.065 1.00 96.81 99 LYS A CA 1
ATOM 747 C C . LYS A 1 99 ? 4.651 -5.252 -23.464 1.00 96.81 99 LYS A C 1
ATOM 749 O O . LYS A 1 99 ? 5.420 -5.184 -24.421 1.00 96.81 99 LYS A O 1
ATOM 754 N N . GLU A 1 100 ? 4.341 -4.209 -22.706 1.00 96.81 100 GLU A N 1
ATOM 755 C CA . GLU A 1 100 ? 4.812 -2.860 -22.971 1.00 96.81 100 GLU A CA 1
ATOM 756 C C . GLU A 1 100 ? 6.300 -2.663 -22.640 1.00 96.81 100 GLU A C 1
ATOM 758 O O . GLU A 1 100 ? 6.856 -3.279 -21.718 1.00 96.81 100 GLU A O 1
ATOM 763 N N . LYS A 1 101 ? 6.939 -1.769 -23.406 1.00 93.75 101 LYS A N 1
ATOM 764 C CA . LYS A 1 101 ? 8.372 -1.435 -23.297 1.00 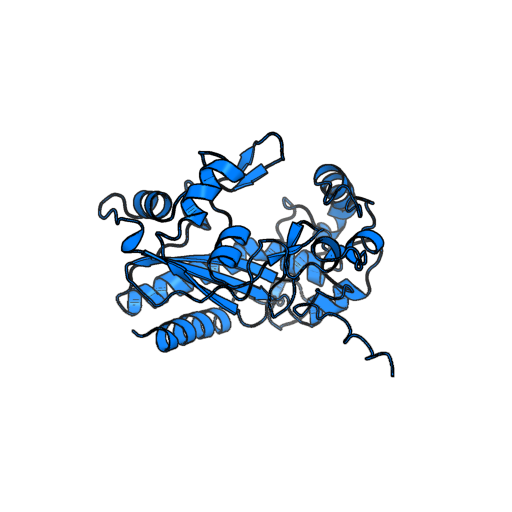93.75 101 LYS A CA 1
ATOM 765 C C . LYS A 1 101 ? 8.631 0.062 -23.133 1.00 93.75 101 LYS A C 1
ATOM 767 O O . LYS A 1 101 ? 9.505 0.441 -22.361 1.00 93.75 101 LYS A O 1
ATOM 772 N N . GLU A 1 102 ? 7.868 0.896 -23.838 1.00 90.00 102 GLU A N 1
ATOM 773 C CA . GLU A 1 102 ? 8.147 2.334 -23.971 1.00 90.00 102 GLU A CA 1
ATOM 774 C C . GLU A 1 102 ? 7.080 3.250 -23.380 1.00 90.00 102 GLU A C 1
ATOM 776 O O . GLU A 1 102 ? 7.343 4.437 -23.215 1.00 90.00 102 GLU A O 1
ATOM 781 N N . ARG A 1 103 ? 5.880 2.748 -23.090 1.00 92.50 103 ARG A N 1
ATOM 782 C CA . ARG A 1 103 ? 4.778 3.513 -22.494 1.00 92.50 103 ARG A CA 1
ATOM 783 C C . ARG A 1 103 ? 3.866 2.568 -21.708 1.00 92.50 103 ARG A C 1
ATOM 785 O O . ARG A 1 103 ? 3.881 1.377 -21.991 1.00 92.50 103 ARG A O 1
ATOM 792 N N . PRO A 1 104 ? 3.116 3.030 -20.696 1.00 94.62 104 PRO A N 1
ATOM 793 C CA . PRO A 1 104 ? 2.192 2.155 -19.976 1.00 94.62 104 PRO A CA 1
ATOM 794 C C . PRO A 1 104 ? 1.036 1.683 -20.869 1.00 94.62 104 PRO A C 1
ATOM 796 O O . PRO A 1 104 ? 0.594 2.404 -21.763 1.00 94.62 104 PRO A O 1
ATOM 799 N N . SER A 1 105 ? 0.504 0.501 -20.565 1.00 95.38 105 SER A N 1
ATOM 800 C CA . SER A 1 105 ? -0.714 -0.029 -21.183 1.00 95.38 105 SER A CA 1
ATOM 801 C C . SER A 1 105 ? -1.946 0.758 -20.733 1.00 95.38 105 SER A C 1
ATOM 803 O O . SER A 1 105 ? -1.973 1.322 -19.635 1.00 95.38 105 SER A O 1
ATOM 805 N N . LEU A 1 106 ? -3.004 0.754 -21.546 1.00 94.62 106 LEU A N 1
ATOM 806 C CA . LEU A 1 106 ? -4.264 1.415 -21.195 1.00 94.62 106 LEU A CA 1
ATOM 807 C C . LEU A 1 106 ? -4.906 0.817 -19.934 1.00 94.62 106 LEU A C 1
ATOM 809 O O . LEU A 1 106 ? -5.363 1.578 -19.082 1.00 94.62 106 LEU A O 1
ATOM 813 N N . HIS A 1 107 ? -4.852 -0.511 -19.754 1.00 95.81 107 HIS A N 1
ATOM 814 C CA . HIS A 1 107 ? -5.294 -1.172 -18.517 1.00 95.81 107 HIS A CA 1
ATOM 815 C C . HIS A 1 107 ? -4.566 -0.625 -17.293 1.00 95.81 107 HIS A C 1
ATOM 817 O O . HIS A 1 107 ? -5.209 -0.284 -16.304 1.00 95.81 107 HIS A O 1
ATOM 823 N N . TRP A 1 108 ? -3.241 -0.476 -17.368 1.00 95.94 108 TRP A N 1
ATOM 824 C CA . TRP A 1 108 ? -2.457 0.078 -16.267 1.00 95.94 108 TRP A CA 1
ATOM 825 C C . TRP A 1 108 ? -2.813 1.531 -15.966 1.00 95.94 108 TRP A C 1
ATOM 827 O O . TRP A 1 108 ? -3.002 1.895 -14.802 1.00 95.94 108 TRP A O 1
ATOM 837 N N . VAL A 1 109 ? -2.879 2.373 -17.003 1.00 94.94 109 VAL A N 1
ATOM 838 C CA . VAL A 1 109 ? -3.211 3.794 -16.846 1.00 94.94 109 VAL A CA 1
ATOM 839 C C . VAL A 1 109 ? -4.592 3.932 -16.221 1.00 94.94 109 VAL A C 1
ATOM 841 O O . VAL A 1 109 ? -4.731 4.677 -15.250 1.00 94.94 109 VAL A O 1
ATOM 844 N N . TYR A 1 110 ? -5.584 3.186 -16.709 1.00 95.56 110 TYR A N 1
ATOM 845 C CA . TYR A 1 110 ? -6.920 3.186 -16.129 1.00 95.56 110 TYR A CA 1
ATOM 846 C C . TYR A 1 110 ? -6.887 2.728 -14.671 1.00 95.56 110 TYR A C 1
ATOM 848 O O . TYR A 1 110 ? -7.251 3.491 -13.780 1.00 95.56 110 TYR A O 1
ATOM 856 N N . ALA A 1 111 ? -6.339 1.542 -14.398 1.00 95.88 111 ALA A N 1
ATOM 857 C CA . ALA A 1 111 ? -6.305 0.966 -13.060 1.00 95.88 111 ALA A CA 1
ATOM 858 C C . ALA A 1 111 ? -5.646 1.891 -12.024 1.00 95.88 111 ALA A C 1
ATOM 860 O O . ALA A 1 111 ? -6.187 2.146 -10.946 1.00 95.88 111 ALA A O 1
ATOM 861 N N . ARG A 1 112 ? -4.486 2.459 -12.373 1.00 94.56 112 ARG A N 1
ATOM 862 C CA . ARG A 1 112 ? -3.744 3.405 -11.531 1.00 94.56 112 ARG A CA 1
ATOM 863 C C . ARG A 1 112 ? -4.549 4.662 -11.226 1.00 94.56 112 ARG A C 1
ATOM 865 O O . ARG A 1 112 ? -4.466 5.161 -10.106 1.00 94.56 112 ARG A O 1
ATOM 872 N N . ASN A 1 113 ? -5.250 5.207 -12.217 1.00 94.00 113 ASN A N 1
ATOM 873 C CA . ASN A 1 113 ? -5.985 6.463 -12.070 1.00 94.00 113 ASN A CA 1
ATOM 874 C C . ASN A 1 113 ? -7.363 6.277 -11.429 1.00 94.00 113 ASN A C 1
ATOM 876 O O . ASN A 1 113 ? -7.857 7.208 -10.800 1.00 94.00 113 ASN A O 1
ATOM 880 N N . SER A 1 114 ? -7.926 5.071 -11.488 1.00 94.62 114 SER A N 1
ATOM 881 C CA . SER A 1 114 ? -9.141 4.701 -10.761 1.00 94.62 114 SER A CA 1
ATOM 882 C C . SER A 1 114 ? -8.903 4.505 -9.261 1.00 94.62 114 SER A C 1
ATOM 884 O O . SER A 1 114 ? -9.851 4.583 -8.483 1.00 94.62 114 SER A O 1
ATOM 886 N N . TRP A 1 115 ? -7.652 4.293 -8.825 1.00 95.56 115 TRP A N 1
ATOM 887 C CA . TRP A 1 115 ? -7.335 3.947 -7.434 1.00 95.56 115 TRP A CA 1
ATOM 888 C C . TRP A 1 115 ? -7.952 4.882 -6.378 1.00 95.56 115 TRP A C 1
ATOM 890 O O . TRP A 1 115 ? -8.602 4.348 -5.487 1.00 95.56 115 TRP A O 1
ATOM 900 N N . PRO A 1 116 ? -7.847 6.227 -6.450 1.00 94.00 116 PRO A N 1
ATOM 901 C CA . PRO A 1 116 ? -8.445 7.092 -5.426 1.00 94.00 116 PRO A CA 1
ATOM 902 C C . PRO A 1 116 ? -9.971 6.941 -5.304 1.00 94.00 116 PRO A C 1
ATOM 904 O O . PRO A 1 116 ? -10.526 7.061 -4.212 1.00 94.00 116 PRO A O 1
ATOM 907 N N . TYR A 1 117 ? -10.658 6.655 -6.415 1.00 94.25 117 TYR A N 1
ATOM 908 C CA . TYR A 1 117 ? -12.102 6.419 -6.424 1.00 94.25 117 TYR A CA 1
ATOM 909 C C . TYR A 1 117 ? -12.440 5.058 -5.812 1.00 94.25 117 TYR A C 1
ATOM 911 O O . TYR A 1 117 ? -13.311 4.974 -4.943 1.00 94.25 117 TYR A O 1
ATOM 919 N N . VAL A 1 118 ? -11.711 4.013 -6.217 1.00 96.88 118 VAL A N 1
ATOM 920 C CA . VAL A 1 118 ? -11.897 2.647 -5.711 1.00 96.88 118 VAL A CA 1
ATOM 921 C C . VAL A 1 118 ? -11.559 2.557 -4.227 1.00 96.88 118 VAL A C 1
ATOM 923 O O . VAL A 1 118 ? -12.377 2.058 -3.461 1.00 96.88 118 VAL A O 1
ATOM 926 N N . SER A 1 119 ? -10.399 3.062 -3.798 1.00 97.56 119 SER A N 1
ATOM 927 C CA . SER A 1 119 ? -9.968 3.003 -2.397 1.00 97.56 119 SER A CA 1
ATOM 928 C C . SER A 1 119 ? -10.903 3.805 -1.505 1.00 97.56 119 SER A C 1
ATOM 930 O O . SER A 1 119 ? -11.331 3.312 -0.466 1.00 97.56 119 SER A O 1
ATOM 932 N N . GLY A 1 120 ? -11.330 4.991 -1.950 1.00 98.00 120 GLY A N 1
ATOM 933 C CA . GLY A 1 120 ? -12.268 5.794 -1.184 1.00 98.00 120 GLY A CA 1
ATOM 934 C C . GLY A 1 120 ? -13.630 5.125 -1.020 1.00 98.00 120 GLY A C 1
ATOM 935 O O . GLY A 1 120 ? -14.186 5.136 0.080 1.00 98.00 120 GLY A O 1
ATOM 936 N N . ALA A 1 121 ? -14.173 4.523 -2.083 1.00 98.19 121 ALA A N 1
ATOM 937 C CA . ALA A 1 121 ? -15.414 3.759 -1.992 1.00 98.19 121 ALA A CA 1
ATOM 938 C C . ALA A 1 121 ? -15.251 2.527 -1.093 1.00 98.19 121 ALA A C 1
ATOM 940 O O . ALA A 1 121 ? -16.060 2.315 -0.189 1.00 98.19 121 ALA A O 1
ATOM 941 N N . LEU A 1 122 ? -14.171 1.768 -1.284 1.00 98.56 122 LEU A N 1
ATOM 942 C CA . LEU A 1 122 ? -13.842 0.580 -0.507 1.00 98.56 122 LEU A CA 1
ATOM 943 C C . LEU A 1 122 ? -13.724 0.888 0.990 1.00 98.56 122 LEU A C 1
ATOM 945 O O . LEU A 1 122 ? -14.426 0.281 1.794 1.00 98.56 122 LEU A O 1
ATOM 949 N N . CYS A 1 123 ? -12.902 1.870 1.365 1.00 98.62 123 CYS A N 1
ATOM 950 C CA . CYS A 1 123 ? -12.699 2.262 2.756 1.00 98.62 123 CYS A CA 1
ATOM 951 C C . CYS A 1 123 ? -14.000 2.745 3.407 1.00 98.62 123 CYS A C 1
ATOM 953 O O . CYS A 1 123 ? -14.304 2.332 4.523 1.00 98.62 123 CYS A O 1
ATOM 955 N N . ARG A 1 124 ? -14.825 3.547 2.713 1.00 98.69 124 ARG A N 1
ATOM 956 C CA . ARG A 1 124 ? -16.147 3.952 3.236 1.00 98.69 124 ARG A CA 1
ATOM 957 C C . ARG A 1 124 ? -17.069 2.757 3.466 1.00 98.69 124 ARG A C 1
ATOM 959 O O . ARG A 1 124 ? -17.767 2.713 4.477 1.00 98.69 124 ARG A O 1
ATOM 966 N N . ARG A 1 125 ? -17.086 1.795 2.539 1.00 98.62 125 ARG A N 1
ATOM 967 C CA . ARG A 1 125 ? -17.891 0.572 2.669 1.00 98.62 125 ARG A CA 1
ATOM 968 C C . ARG A 1 125 ? -17.418 -0.280 3.841 1.00 98.62 125 ARG A C 1
ATOM 970 O O . ARG A 1 125 ? -18.258 -0.714 4.618 1.00 98.62 125 ARG A O 1
ATOM 977 N N . MET A 1 126 ? -16.107 -0.464 3.995 1.00 98.75 126 MET A N 1
ATOM 978 C CA . MET A 1 126 ? -15.520 -1.217 5.107 1.00 98.75 126 MET A CA 1
ATOM 979 C C . MET A 1 126 ? -15.816 -0.558 6.451 1.00 98.75 126 MET A C 1
ATOM 981 O O . MET A 1 126 ? -16.321 -1.229 7.340 1.00 98.75 126 MET A O 1
ATOM 985 N N . VAL A 1 127 ? -15.609 0.757 6.581 1.00 98.81 127 VAL A N 1
ATOM 986 C CA . VAL A 1 127 ? -15.961 1.502 7.804 1.00 98.81 127 VAL A CA 1
ATOM 987 C C . VAL A 1 127 ? -17.448 1.348 8.134 1.00 98.81 127 VAL A C 1
ATOM 989 O O . VAL A 1 127 ? -17.800 1.057 9.272 1.00 98.81 127 VAL A O 1
ATOM 992 N N . LYS A 1 128 ? -18.338 1.466 7.140 1.00 98.62 128 LYS A N 1
ATOM 993 C CA . LYS A 1 128 ? -19.779 1.259 7.347 1.00 98.62 128 LYS A CA 1
ATOM 994 C C . LYS A 1 128 ? -20.111 -0.175 7.778 1.00 98.62 128 LYS A C 1
ATOM 996 O O . LYS A 1 128 ? -20.974 -0.365 8.630 1.00 98.62 128 LYS A O 1
ATOM 1001 N N . ALA A 1 129 ? -19.466 -1.171 7.175 1.00 98.69 129 ALA A N 1
ATOM 1002 C CA . ALA A 1 129 ? -19.673 -2.577 7.501 1.00 98.69 129 ALA A CA 1
ATOM 1003 C C . ALA A 1 129 ? -19.186 -2.908 8.922 1.00 98.69 129 ALA A C 1
ATOM 1005 O O . ALA A 1 129 ? -19.880 -3.609 9.653 1.00 98.69 129 ALA A O 1
ATOM 1006 N N . LEU A 1 130 ? -18.045 -2.350 9.335 1.00 98.81 130 LEU A N 1
ATOM 1007 C CA . LEU A 1 130 ? -17.520 -2.450 10.700 1.00 98.81 130 LEU A CA 1
ATOM 1008 C C . LEU A 1 130 ? -18.475 -1.806 11.712 1.00 98.81 130 LEU A C 1
ATOM 1010 O O . LEU A 1 130 ? -18.865 -2.457 12.679 1.00 98.81 130 LEU A O 1
ATOM 1014 N N . ALA A 1 131 ? -18.956 -0.590 11.432 1.00 98.50 131 ALA A N 1
ATOM 1015 C CA . ALA A 1 131 ? -19.906 0.107 12.297 1.00 98.50 131 ALA A CA 1
ATOM 1016 C C . ALA A 1 131 ? -21.231 -0.662 12.459 1.00 98.50 131 ALA A C 1
ATOM 1018 O O . ALA A 1 131 ? -21.780 -0.729 13.556 1.00 98.50 131 ALA A O 1
ATOM 1019 N N . ALA A 1 132 ? -21.724 -1.307 11.394 1.00 98.44 132 ALA A N 1
ATOM 1020 C CA . ALA A 1 132 ? -22.908 -2.171 11.457 1.00 98.44 132 ALA A CA 1
ATOM 1021 C C . ALA A 1 132 ? -22.714 -3.412 12.352 1.00 98.44 132 ALA A C 1
ATOM 1023 O O . ALA A 1 132 ? -23.693 -4.020 12.774 1.00 98.44 132 ALA A O 1
ATOM 1024 N N . ASN A 1 133 ? -21.462 -3.763 12.654 1.00 98.19 133 ASN A N 1
ATOM 1025 C CA . ASN A 1 133 ? -21.076 -4.826 13.576 1.00 98.19 133 ASN A CA 1
ATOM 1026 C C . ASN A 1 133 ? -20.551 -4.280 14.921 1.00 98.19 133 ASN A C 1
ATOM 1028 O O . ASN A 1 133 ? -19.917 -5.016 15.673 1.00 98.19 133 ASN A O 1
ATOM 1032 N N . GLY A 1 134 ? -20.809 -3.003 15.230 1.00 98.06 134 GLY A N 1
ATOM 1033 C CA . GLY A 1 134 ? -20.444 -2.381 16.506 1.00 98.06 134 GLY A CA 1
ATOM 1034 C C . GLY A 1 134 ? -18.959 -2.048 16.666 1.00 98.06 134 GLY A C 1
ATOM 1035 O O . GLY A 1 134 ? -18.518 -1.843 17.791 1.00 98.06 134 GLY A O 1
ATOM 1036 N N . ILE A 1 135 ? -18.189 -2.006 15.575 1.00 98.38 135 ILE A N 1
ATOM 1037 C CA . ILE A 1 135 ? -16.761 -1.660 15.588 1.00 98.38 135 ILE A CA 1
ATOM 1038 C C . ILE A 1 135 ? -16.598 -0.252 15.016 1.00 98.38 135 ILE A C 1
ATOM 1040 O O . ILE A 1 135 ? -16.872 -0.042 13.829 1.00 98.38 135 ILE A O 1
ATOM 1044 N N . ASP A 1 136 ? -16.146 0.708 15.830 1.00 98.44 136 ASP A N 1
ATOM 1045 C CA . ASP A 1 136 ? -15.798 2.030 15.307 1.00 98.44 136 ASP A CA 1
ATOM 1046 C C . ASP A 1 136 ? -14.476 1.959 14.536 1.00 98.44 136 ASP A C 1
ATOM 1048 O O . ASP A 1 136 ? -13.516 1.291 14.927 1.00 98.44 136 ASP A O 1
ATOM 1052 N N . ALA A 1 137 ? -14.445 2.631 13.392 1.00 98.75 137 ALA A N 1
ATOM 1053 C CA . ALA A 1 137 ? -13.307 2.620 12.499 1.00 98.75 137 ALA A CA 1
ATOM 1054 C C . ALA A 1 137 ? -13.217 3.906 11.682 1.00 98.75 137 ALA A C 1
ATOM 1056 O O . ALA A 1 137 ? -14.217 4.552 11.348 1.00 98.75 137 ALA A O 1
ATOM 1057 N N . ILE A 1 138 ? -11.995 4.249 11.288 1.00 98.75 138 ILE A N 1
ATOM 1058 C CA . ILE A 1 138 ? -11.708 5.368 10.393 1.00 98.75 138 ILE A CA 1
ATOM 1059 C C . ILE A 1 138 ? -10.698 4.949 9.327 1.00 98.75 138 ILE A C 1
ATOM 1061 O O . ILE A 1 138 ? -9.893 4.040 9.514 1.00 98.75 138 ILE A O 1
ATOM 1065 N N . ALA A 1 139 ? -10.731 5.628 8.184 1.00 98.69 139 ALA A N 1
ATOM 1066 C CA . ALA A 1 139 ? -9.724 5.491 7.140 1.00 98.69 139 ALA A CA 1
ATOM 1067 C C . ALA A 1 139 ? -8.901 6.787 7.101 1.00 98.69 139 ALA A C 1
ATOM 1069 O O . ALA A 1 139 ? -9.442 7.809 6.669 1.00 98.69 139 ALA A O 1
ATOM 1070 N N . PRO A 1 140 ? -7.621 6.786 7.528 1.00 98.44 140 PRO A N 1
ATOM 1071 C CA . PRO A 1 140 ? -6.832 8.018 7.631 1.00 98.44 140 PRO A CA 1
ATOM 1072 C C . PRO A 1 140 ? -6.742 8.814 6.321 1.00 98.44 140 PRO A C 1
ATOM 1074 O O . PRO A 1 140 ? -6.727 10.040 6.340 1.00 98.44 140 PRO A O 1
ATOM 1077 N N . GLU A 1 141 ? -6.738 8.135 5.168 1.00 96.81 141 GLU A N 1
ATOM 1078 C CA . GLU A 1 141 ? -6.691 8.787 3.849 1.00 96.81 141 GLU A CA 1
ATOM 1079 C C . GLU A 1 141 ? -7.963 9.556 3.466 1.00 96.81 141 GLU A C 1
ATOM 1081 O O . GLU A 1 141 ? -7.932 10.357 2.535 1.00 96.81 141 GLU A O 1
ATOM 1086 N N . LEU A 1 142 ? -9.073 9.320 4.172 1.00 98.00 142 LEU A N 1
ATOM 1087 C CA . LEU A 1 142 ? -10.348 10.001 3.944 1.00 98.00 142 LEU A CA 1
ATOM 1088 C C . LEU A 1 142 ? -10.558 11.209 4.857 1.00 98.00 142 LEU A C 1
ATOM 1090 O O . LEU A 1 142 ? -11.568 11.900 4.723 1.00 98.00 142 LEU A O 1
ATOM 1094 N N . LEU A 1 143 ? -9.631 11.467 5.781 1.00 98.25 143 LEU A N 1
ATOM 1095 C CA . LEU A 1 143 ? -9.723 12.620 6.666 1.00 98.25 143 LEU A CA 1
ATOM 1096 C C . LEU A 1 143 ? -9.481 13.920 5.883 1.00 98.25 143 LEU A C 1
ATOM 1098 O O . LEU A 1 143 ? -8.551 13.971 5.075 1.00 98.25 143 LEU A O 1
ATOM 1102 N N . PRO A 1 144 ? -10.239 15.002 6.148 1.00 97.69 144 PRO A N 1
ATOM 1103 C CA . PRO A 1 144 ? -10.036 16.298 5.490 1.00 97.69 144 PRO A CA 1
ATOM 1104 C C . PRO A 1 144 ? -8.612 16.860 5.621 1.00 97.69 144 PRO A C 1
ATOM 1106 O O . PRO A 1 144 ? -8.152 17.619 4.774 1.00 97.69 144 PRO A O 1
ATOM 1109 N N . GLN A 1 145 ? -7.907 16.492 6.691 1.00 97.88 145 GLN A N 1
ATOM 1110 C CA . GLN A 1 145 ? -6.547 16.927 7.000 1.00 97.88 145 GLN A CA 1
ATOM 1111 C C . GLN A 1 145 ? -5.475 16.128 6.242 1.00 97.88 145 GLN A C 1
ATOM 1113 O O . GLN A 1 145 ? -4.292 16.497 6.299 1.00 97.88 145 GLN A O 1
ATOM 1118 N N . PHE A 1 146 ? -5.858 15.034 5.567 1.00 97.69 146 PHE A N 1
ATOM 1119 C CA . PHE A 1 146 ? -4.934 14.189 4.825 1.00 97.69 146 PHE A CA 1
ATOM 1120 C C . PHE A 1 146 ? -4.320 14.983 3.677 1.00 97.69 146 PHE A C 1
ATOM 1122 O O . PHE A 1 146 ? -5.004 15.545 2.822 1.00 97.69 146 PHE A O 1
ATOM 1129 N N . ARG A 1 147 ? -2.990 15.032 3.659 1.00 96.50 147 ARG A N 1
ATOM 1130 C CA . ARG A 1 147 ? -2.233 15.829 2.696 1.00 96.50 147 ARG A CA 1
ATOM 1131 C C . ARG A 1 147 ? -0.849 15.253 2.456 1.00 96.50 147 ARG A C 1
ATOM 1133 O O . ARG A 1 147 ? -0.388 14.340 3.145 1.00 96.50 147 ARG A O 1
ATOM 1140 N N . GLN A 1 148 ? -0.176 15.822 1.465 1.00 94.94 148 GLN A N 1
ATOM 1141 C CA . GLN A 1 148 ? 1.236 15.575 1.217 1.00 94.94 148 GLN A CA 1
ATOM 1142 C C . GLN A 1 148 ? 2.060 16.796 1.597 1.00 94.94 148 GLN A C 1
ATOM 1144 O O . GLN A 1 148 ? 1.814 17.890 1.093 1.00 94.94 148 GLN A O 1
ATOM 1149 N N . GLU A 1 149 ? 3.081 16.569 2.407 1.00 95.00 149 GLU A N 1
ATOM 1150 C CA . GLU A 1 149 ? 4.082 17.556 2.774 1.00 95.00 149 GLU A CA 1
ATOM 1151 C C . GLU A 1 149 ? 5.251 17.528 1.793 1.00 95.00 149 GLU A C 1
ATOM 1153 O O . GLU A 1 149 ? 5.666 16.470 1.303 1.00 95.00 149 GLU A O 1
ATOM 1158 N N . LYS A 1 150 ? 5.786 18.709 1.479 1.00 93.25 150 LYS A N 1
ATOM 1159 C CA . LYS A 1 150 ? 6.987 18.841 0.652 1.00 93.25 150 LYS A CA 1
ATOM 1160 C C . LYS A 1 150 ? 8.211 18.666 1.545 1.00 93.25 150 LYS A C 1
ATOM 1162 O O . LYS A 1 150 ? 8.419 19.454 2.458 1.00 93.25 150 LYS A O 1
ATOM 1167 N N . THR A 1 151 ? 9.047 17.679 1.244 1.00 89.75 151 THR A N 1
ATOM 1168 C CA . THR A 1 151 ? 10.317 17.449 1.946 1.00 89.75 151 THR A CA 1
ATOM 1169 C C . THR A 1 151 ? 11.496 17.562 0.972 1.00 89.75 151 THR A C 1
ATOM 1171 O O . THR A 1 151 ? 11.282 17.551 -0.249 1.00 89.75 151 THR A O 1
ATOM 1174 N N . PRO A 1 152 ? 12.750 17.639 1.462 1.00 85.69 152 PRO A N 1
ATOM 1175 C CA . PRO A 1 152 ? 13.939 17.583 0.604 1.00 85.69 152 PRO A CA 1
ATOM 1176 C C . PRO A 1 152 ? 13.995 16.333 -0.290 1.00 85.69 152 PRO A C 1
ATOM 1178 O O . PRO A 1 152 ? 14.593 16.359 -1.360 1.00 85.69 152 PRO A O 1
ATOM 1181 N N . PHE A 1 153 ? 13.310 15.255 0.106 1.00 81.12 153 PHE A N 1
ATOM 1182 C CA . PHE A 1 153 ? 13.260 13.975 -0.606 1.00 81.12 153 PHE A CA 1
ATOM 1183 C C . PHE A 1 153 ? 11.982 13.800 -1.449 1.00 81.12 153 PHE A C 1
ATOM 1185 O O . PHE A 1 153 ? 11.621 12.677 -1.824 1.00 81.12 153 PHE A O 1
ATOM 1192 N N . GLY A 1 154 ? 11.266 14.896 -1.720 1.00 84.62 154 GLY A N 1
ATOM 1193 C CA . GLY A 1 154 ? 10.018 14.924 -2.480 1.00 84.62 154 GLY A CA 1
ATOM 1194 C C . GLY A 1 154 ? 8.767 15.002 -1.602 1.00 84.62 154 GLY A C 1
ATOM 1195 O O . GLY A 1 154 ? 8.822 15.280 -0.410 1.00 84.62 154 GLY A O 1
ATOM 1196 N N . ARG A 1 155 ? 7.594 14.787 -2.206 1.00 89.88 155 ARG A N 1
ATOM 1197 C CA . ARG A 1 155 ? 6.320 14.814 -1.475 1.00 89.88 155 ARG A CA 1
ATOM 1198 C C . ARG A 1 155 ? 6.126 13.536 -0.659 1.00 89.88 155 ARG A C 1
ATOM 1200 O O . ARG A 1 155 ? 6.277 12.436 -1.197 1.00 89.88 155 ARG A O 1
ATOM 1207 N N . ARG A 1 156 ? 5.757 13.677 0.614 1.00 93.19 156 ARG A N 1
ATOM 1208 C CA . ARG A 1 156 ? 5.464 12.576 1.544 1.00 93.19 156 ARG A CA 1
ATOM 1209 C C . ARG A 1 156 ? 4.092 12.791 2.167 1.00 93.19 156 ARG A C 1
ATOM 1211 O O . ARG A 1 156 ? 3.760 13.903 2.546 1.00 93.19 156 ARG A O 1
ATOM 1218 N N . ALA A 1 157 ? 3.277 11.745 2.229 1.00 95.19 157 ALA A N 1
ATOM 1219 C CA . ALA A 1 157 ? 1.967 11.834 2.866 1.00 95.19 157 ALA A CA 1
ATOM 1220 C C . ALA A 1 157 ? 2.108 11.869 4.393 1.00 95.19 157 ALA A C 1
ATOM 1222 O O . ALA A 1 157 ? 3.002 11.220 4.939 1.00 95.19 157 ALA A O 1
ATOM 1223 N N . VAL A 1 158 ? 1.196 12.580 5.058 1.00 97.94 158 VAL A N 1
ATOM 1224 C CA . VAL A 1 158 ? 1.064 12.572 6.527 1.00 97.94 158 VAL A CA 1
ATOM 1225 C C . VAL A 1 158 ? 0.735 11.180 7.073 1.00 97.94 158 VAL A C 1
ATOM 1227 O O . VAL A 1 158 ? 1.063 10.876 8.206 1.00 97.94 158 VAL A O 1
ATOM 1230 N N . TRP A 1 159 ? 0.169 10.297 6.249 1.00 98.12 159 TRP A N 1
ATOM 1231 C CA . TRP A 1 159 ? -0.040 8.886 6.562 1.00 98.12 159 TRP A CA 1
ATOM 1232 C C . TRP A 1 159 ? 0.417 8.022 5.386 1.00 98.12 159 TRP A C 1
ATOM 1234 O O . TRP A 1 159 ? 0.080 8.296 4.232 1.00 98.12 159 TRP A O 1
ATOM 1244 N N . SER A 1 160 ? 1.224 6.991 5.647 1.00 97.00 160 SER A N 1
ATOM 1245 C CA . SER A 1 160 ? 1.892 6.231 4.586 1.00 97.00 160 SER A CA 1
ATOM 1246 C C . SER A 1 160 ? 1.383 4.799 4.495 1.00 97.00 160 SER A C 1
ATOM 1248 O O . SER A 1 160 ? 1.805 3.940 5.263 1.00 97.00 160 SER A O 1
ATOM 1250 N N . GLN A 1 161 ? 0.568 4.529 3.474 1.00 98.06 161 GLN A N 1
ATOM 1251 C CA . GLN A 1 161 ? -0.012 3.202 3.238 1.00 98.06 161 GLN A CA 1
ATOM 1252 C C . GLN A 1 161 ? 1.040 2.095 3.069 1.00 98.06 161 GLN A C 1
ATOM 1254 O O . GLN A 1 161 ? 0.851 0.973 3.525 1.00 98.06 161 GLN A O 1
ATOM 1259 N N . ALA A 1 162 ? 2.188 2.415 2.464 1.00 97.69 162 ALA A N 1
ATOM 1260 C CA . ALA A 1 162 ? 3.273 1.452 2.288 1.00 97.69 162 ALA A CA 1
ATOM 1261 C C . ALA A 1 162 ? 3.960 1.072 3.605 1.00 97.69 162 ALA A C 1
ATOM 1263 O O . ALA A 1 162 ? 4.269 -0.099 3.807 1.00 97.69 162 ALA A O 1
ATOM 1264 N N . HIS A 1 163 ? 4.161 2.035 4.510 1.00 98.19 163 HIS A N 1
ATOM 1265 C CA . HIS A 1 163 ? 4.713 1.731 5.828 1.00 98.19 163 HIS A CA 1
ATOM 1266 C C . HIS A 1 163 ? 3.694 1.003 6.701 1.00 98.19 163 HIS A C 1
ATOM 1268 O O . HIS A 1 163 ? 4.075 0.056 7.369 1.00 98.19 163 HIS A O 1
ATOM 1274 N N . VAL A 1 164 ? 2.408 1.362 6.639 1.00 98.50 164 VAL A N 1
ATOM 1275 C CA . VAL A 1 164 ? 1.351 0.623 7.351 1.00 98.50 164 VAL A CA 1
ATOM 1276 C C . VAL A 1 164 ? 1.325 -0.841 6.931 1.00 98.50 164 VAL A C 1
ATOM 1278 O O . VAL A 1 164 ? 1.374 -1.716 7.784 1.00 98.50 164 VAL A O 1
ATOM 1281 N N . ALA A 1 165 ? 1.319 -1.118 5.626 1.00 98.56 165 ALA A N 1
ATOM 1282 C CA . ALA A 1 165 ? 1.356 -2.487 5.125 1.00 98.56 165 ALA A CA 1
ATOM 1283 C C . ALA A 1 165 ? 2.623 -3.239 5.581 1.00 98.56 165 ALA A C 1
ATOM 1285 O O . ALA A 1 165 ? 2.542 -4.410 5.936 1.00 98.56 165 ALA A O 1
ATOM 1286 N N . HIS A 1 166 ? 3.780 -2.571 5.638 1.00 98.62 166 HIS A N 1
ATOM 1287 C CA . HIS A 1 166 ? 5.002 -3.159 6.193 1.00 98.62 166 HIS A CA 1
ATOM 1288 C C . HIS A 1 166 ? 4.916 -3.429 7.708 1.00 98.62 166 HIS A C 1
ATOM 1290 O O . HIS A 1 166 ? 5.378 -4.466 8.176 1.00 98.62 166 HIS A O 1
ATOM 1296 N N . ILE A 1 167 ? 4.331 -2.527 8.493 1.00 98.56 167 ILE A N 1
ATOM 1297 C CA . ILE A 1 167 ? 4.170 -2.726 9.941 1.00 98.56 167 ILE A CA 1
ATOM 1298 C C . ILE A 1 167 ? 3.177 -3.872 10.200 1.00 98.56 167 ILE A C 1
ATOM 1300 O O . ILE A 1 167 ? 3.423 -4.711 11.057 1.00 98.56 167 ILE A O 1
ATOM 1304 N N . ALA A 1 168 ? 2.129 -3.977 9.380 1.00 98.44 168 ALA A N 1
ATOM 1305 C CA . ALA A 1 168 ? 1.103 -5.019 9.429 1.00 98.44 168 ALA A CA 1
ATOM 1306 C C . ALA A 1 168 ? 1.519 -6.373 8.810 1.00 98.44 168 ALA A C 1
ATOM 1308 O O . ALA A 1 168 ? 0.660 -7.180 8.466 1.00 98.44 168 ALA A O 1
ATOM 1309 N N . GLY A 1 169 ? 2.816 -6.618 8.589 1.00 98.19 169 GLY A N 1
ATOM 1310 C CA . GLY A 1 169 ? 3.306 -7.923 8.120 1.00 98.19 169 GLY A CA 1
ATOM 1311 C C . GLY A 1 169 ? 3.124 -8.224 6.626 1.00 98.19 169 GLY A C 1
ATOM 1312 O O . GLY A 1 169 ? 3.493 -9.308 6.174 1.00 98.19 169 GLY A O 1
ATOM 1313 N N . LEU A 1 170 ? 2.597 -7.293 5.820 1.00 98.38 170 LEU A N 1
ATOM 1314 C CA . LEU A 1 170 ? 2.233 -7.575 4.424 1.00 98.38 170 LEU A CA 1
ATOM 1315 C C . LEU A 1 170 ? 3.417 -7.616 3.454 1.00 98.38 170 LEU A C 1
ATOM 1317 O O . LEU A 1 170 ? 3.269 -8.143 2.345 1.00 98.38 170 LEU A O 1
ATOM 1321 N N . GLY A 1 171 ? 4.580 -7.075 3.828 1.00 98.06 171 GLY A N 1
ATOM 1322 C CA . GLY A 1 171 ? 5.781 -7.209 3.009 1.00 98.06 171 GLY A CA 1
ATOM 1323 C C . GLY A 1 171 ? 6.873 -6.173 3.225 1.00 98.06 171 GLY A C 1
ATOM 1324 O O . GLY A 1 171 ? 6.829 -5.381 4.159 1.00 98.06 171 GLY A O 1
ATOM 1325 N N . THR A 1 172 ? 7.873 -6.170 2.340 1.00 98.12 172 THR A N 1
ATOM 1326 C CA . THR A 1 172 ? 9.083 -5.333 2.458 1.00 98.12 172 THR A CA 1
ATOM 1327 C C . THR A 1 172 ? 9.300 -4.466 1.222 1.00 98.12 172 THR A C 1
ATOM 1329 O O . THR A 1 172 ? 8.839 -4.782 0.129 1.00 98.12 172 THR A O 1
ATOM 1332 N N . PHE A 1 173 ? 10.044 -3.377 1.343 1.00 96.88 173 PHE A N 1
ATOM 1333 C CA . PHE A 1 173 ? 10.341 -2.463 0.246 1.00 96.88 173 PHE A CA 1
ATOM 1334 C C . PHE A 1 173 ? 11.352 -3.043 -0.753 1.00 96.88 173 PHE A C 1
ATOM 1336 O O . PHE A 1 173 ? 12.214 -3.856 -0.420 1.00 96.88 173 PHE A O 1
ATOM 1343 N N . GLY A 1 174 ? 11.244 -2.610 -2.010 1.00 95.19 174 GLY A N 1
ATOM 1344 C CA . GLY A 1 174 ? 12.158 -2.965 -3.093 1.00 95.19 174 GLY A CA 1
ATOM 1345 C C . GLY A 1 174 ? 12.934 -1.780 -3.660 1.00 95.19 174 GLY A C 1
ATOM 1346 O O . GLY A 1 174 ? 12.587 -0.625 -3.428 1.00 95.19 174 GLY A O 1
ATOM 1347 N N . LEU A 1 175 ? 13.939 -2.078 -4.491 1.00 95.38 175 LEU A N 1
ATOM 1348 C CA . LEU A 1 175 ? 14.805 -1.087 -5.151 1.00 95.38 175 LEU A CA 1
ATOM 1349 C C . LEU A 1 175 ? 14.018 0.010 -5.893 1.00 95.38 175 LEU A C 1
ATOM 1351 O O . LEU A 1 175 ? 14.378 1.179 -5.857 1.00 95.38 175 LEU A O 1
ATOM 1355 N N . ALA A 1 176 ? 12.910 -0.367 -6.537 1.00 92.69 176 ALA A N 1
ATOM 1356 C CA . ALA A 1 176 ? 12.033 0.552 -7.266 1.00 92.69 176 ALA A CA 1
ATOM 1357 C C . ALA A 1 176 ? 11.103 1.392 -6.358 1.00 92.69 176 ALA A C 1
ATOM 1359 O O . ALA A 1 176 ? 10.201 2.058 -6.859 1.00 92.69 176 ALA A O 1
ATOM 1360 N N . GLY A 1 177 ? 11.254 1.316 -5.031 1.00 89.31 177 GLY A N 1
ATOM 1361 C CA . GLY A 1 177 ? 10.487 2.086 -4.047 1.00 89.31 177 GLY A CA 1
ATOM 1362 C C . GLY A 1 177 ? 9.076 1.569 -3.735 1.00 89.31 177 GLY A C 1
ATOM 1363 O O . GLY A 1 177 ? 8.376 2.185 -2.936 1.00 89.31 177 GLY A O 1
ATOM 1364 N N . GLY A 1 178 ? 8.641 0.466 -4.351 1.00 92.88 178 GLY A N 1
ATOM 1365 C CA . GLY A 1 178 ? 7.368 -0.201 -4.042 1.00 92.88 178 GLY A CA 1
ATOM 1366 C C . GLY A 1 178 ? 7.508 -1.270 -2.956 1.00 92.88 178 GLY A C 1
ATOM 1367 O O . GLY A 1 178 ? 8.601 -1.800 -2.751 1.00 92.88 178 GLY A O 1
ATOM 1368 N N . LEU A 1 179 ? 6.397 -1.611 -2.300 1.00 97.56 179 LEU A N 1
ATOM 1369 C CA . LEU A 1 179 ? 6.311 -2.731 -1.361 1.00 97.56 179 LEU A CA 1
ATOM 1370 C C . LEU A 1 179 ? 6.146 -4.046 -2.134 1.00 97.56 179 LEU A C 1
ATOM 1372 O O . LEU A 1 179 ? 5.273 -4.143 -2.989 1.00 97.56 179 LEU A O 1
ATOM 1376 N N . ILE A 1 180 ? 6.976 -5.043 -1.850 1.00 98.31 180 ILE A N 1
ATOM 1377 C CA . ILE A 1 180 ? 6.854 -6.422 -2.326 1.00 98.31 180 ILE A CA 1
ATOM 1378 C C . ILE A 1 180 ? 6.008 -7.166 -1.297 1.00 98.31 180 ILE A C 1
ATOM 1380 O O . ILE A 1 180 ? 6.432 -7.275 -0.153 1.00 98.31 180 ILE A O 1
ATOM 1384 N N . THR A 1 181 ? 4.842 -7.674 -1.696 1.00 98.25 181 THR A N 1
ATOM 1385 C CA . THR A 1 181 ? 3.981 -8.518 -0.850 1.00 98.25 181 THR A CA 1
ATOM 1386 C C . THR A 1 181 ? 4.160 -10.004 -1.184 1.00 98.25 181 THR A C 1
ATOM 1388 O O . THR A 1 181 ? 4.853 -10.352 -2.147 1.00 98.25 181 THR A O 1
ATOM 1391 N N . LEU A 1 182 ? 3.486 -10.903 -0.455 1.00 97.25 182 LEU A N 1
ATOM 1392 C CA . LEU A 1 182 ? 3.403 -12.319 -0.846 1.00 97.25 182 LEU A CA 1
ATOM 1393 C C . LEU A 1 182 ? 2.762 -12.510 -2.233 1.00 97.25 182 LEU A C 1
ATOM 1395 O O . LEU A 1 182 ? 3.148 -13.429 -2.953 1.00 97.25 182 LEU A O 1
ATOM 1399 N N . ARG A 1 183 ? 1.873 -11.599 -2.655 1.00 97.50 183 ARG A N 1
ATOM 1400 C CA . ARG A 1 183 ? 1.274 -11.539 -4.005 1.00 97.50 183 ARG A CA 1
ATOM 1401 C C . ARG A 1 183 ? 2.072 -10.653 -4.971 1.00 97.50 183 ARG A C 1
ATOM 1403 O O . ARG A 1 183 ? 1.584 -10.287 -6.036 1.00 97.50 183 ARG A O 1
ATOM 1410 N N . GLY A 1 184 ? 3.314 -10.325 -4.619 1.00 97.19 184 GLY A N 1
ATOM 1411 C CA . GLY A 1 184 ? 4.201 -9.477 -5.406 1.00 97.19 184 GLY A CA 1
ATOM 1412 C C . GLY A 1 184 ? 4.020 -7.991 -5.133 1.00 97.19 184 GLY A C 1
ATOM 1413 O O . GLY A 1 184 ? 3.326 -7.576 -4.206 1.00 97.19 184 GLY A O 1
ATOM 1414 N N . LYS A 1 185 ? 4.730 -7.172 -5.905 1.00 96.69 185 LYS A N 1
ATOM 1415 C CA . LYS A 1 185 ? 4.793 -5.720 -5.701 1.00 96.69 185 LYS A CA 1
ATOM 1416 C C . LYS A 1 185 ? 3.814 -4.921 -6.541 1.00 96.69 185 LYS A C 1
ATOM 1418 O O . LYS A 1 185 ? 3.800 -3.688 -6.470 1.00 96.69 185 LYS A O 1
ATOM 1423 N N . ASP A 1 186 ? 3.064 -5.599 -7.400 1.00 96.56 186 ASP A N 1
ATOM 1424 C CA . ASP A 1 186 ? 2.062 -4.951 -8.221 1.00 96.56 186 ASP A CA 1
ATOM 1425 C C . ASP A 1 186 ? 0.725 -4.817 -7.486 1.00 96.56 186 ASP A C 1
ATOM 1427 O O . ASP A 1 186 ? -0.270 -5.453 -7.823 1.00 96.56 186 ASP A O 1
ATOM 1431 N N . VAL A 1 187 ? 0.744 -4.003 -6.430 1.00 97.62 187 VAL A N 1
ATOM 1432 C CA . VAL A 1 187 ? -0.377 -3.809 -5.510 1.00 97.62 187 VAL A CA 1
ATOM 1433 C C . VAL A 1 187 ? -0.686 -2.326 -5.314 1.00 97.62 187 VAL A C 1
ATOM 1435 O O . VAL A 1 187 ? 0.186 -1.456 -5.430 1.00 97.62 187 VAL A O 1
ATOM 1438 N N . ARG A 1 188 ? -1.934 -2.034 -4.957 1.00 97.94 188 ARG A N 1
ATOM 1439 C CA . ARG A 1 188 ? -2.357 -0.780 -4.331 1.00 97.94 188 ARG A CA 1
ATOM 1440 C C . ARG A 1 188 ? -2.614 -1.001 -2.853 1.00 97.94 188 ARG A C 1
ATOM 1442 O O . ARG A 1 188 ? -2.904 -2.116 -2.440 1.00 97.94 188 ARG A O 1
ATOM 1449 N N . LEU A 1 189 ? -2.456 0.054 -2.063 1.00 98.56 189 LEU A N 1
ATOM 1450 C CA . LEU A 1 189 ? -2.455 -0.031 -0.609 1.00 98.56 189 LEU A CA 1
ATOM 1451 C C . LEU A 1 189 ? -3.410 1.002 -0.023 1.00 98.56 189 LEU A C 1
ATOM 1453 O O . LEU A 1 189 ? -3.303 2.180 -0.370 1.00 98.56 189 LEU A O 1
ATOM 1457 N N . CYS A 1 190 ? -4.275 0.565 0.883 1.00 98.62 190 CYS A N 1
ATOM 1458 C CA . CYS A 1 190 ? -5.046 1.417 1.785 1.00 98.62 190 CYS A CA 1
ATOM 1459 C C . CYS A 1 190 ? -4.980 0.848 3.212 1.00 98.62 190 CYS A C 1
ATOM 1461 O O . CYS A 1 190 ? -4.340 -0.180 3.458 1.00 98.62 190 CYS A O 1
ATOM 1463 N N . SER A 1 191 ? -5.606 1.533 4.166 1.00 98.81 191 SER A N 1
ATOM 1464 C CA . SER A 1 191 ? -5.606 1.105 5.562 1.00 98.81 191 SER A CA 1
ATOM 1465 C C . SER A 1 191 ? -6.818 1.613 6.325 1.00 98.81 191 SER A C 1
ATOM 1467 O O . SER A 1 191 ? -7.422 2.621 5.948 1.00 98.81 191 SER A O 1
ATOM 1469 N N . LEU A 1 192 ? -7.092 0.969 7.456 1.00 98.94 192 LEU A N 1
ATOM 1470 C CA . LEU A 1 192 ? -8.088 1.386 8.442 1.00 98.94 192 LEU A CA 1
ATOM 1471 C C . LEU A 1 192 ? -7.451 1.446 9.838 1.00 98.94 192 LEU A C 1
ATOM 1473 O O . LEU A 1 192 ? -6.483 0.735 10.106 1.00 98.94 192 LEU A O 1
ATOM 1477 N N . LEU A 1 193 ? -8.005 2.278 10.715 1.00 98.81 193 LEU A N 1
ATOM 1478 C CA . LEU A 1 193 ? -7.800 2.214 12.162 1.00 98.81 193 LEU A CA 1
ATOM 1479 C C . LEU A 1 193 ? -9.119 1.806 12.803 1.00 98.81 193 LEU A C 1
ATOM 1481 O O . LEU A 1 193 ? -10.153 2.375 12.456 1.00 98.81 193 LEU A O 1
ATOM 1485 N N . LEU A 1 194 ? -9.073 0.819 13.688 1.00 98.81 194 LEU A N 1
ATOM 1486 C CA . LEU A 1 194 ? -10.223 0.262 14.393 1.00 98.81 194 LEU A CA 1
ATOM 1487 C C . LEU A 1 194 ? -10.055 0.529 15.887 1.00 98.81 194 LEU A C 1
ATOM 1489 O O . LEU A 1 194 ? -8.953 0.359 16.411 1.00 98.81 194 LEU A O 1
ATOM 1493 N N . GLU A 1 195 ? -11.143 0.891 16.561 1.00 98.56 195 GLU A N 1
ATOM 1494 C CA . GLU A 1 195 ? -11.226 0.831 18.020 1.00 98.56 195 GLU A CA 1
ATOM 1495 C C . GLU A 1 195 ? -11.358 -0.633 18.445 1.00 98.56 195 GLU A C 1
ATOM 1497 O O . GLU A 1 195 ? -12.283 -1.337 18.030 1.00 98.56 195 GLU A O 1
ATOM 1502 N N . GLY A 1 196 ? -10.404 -1.095 19.250 1.00 97.62 196 GLY A N 1
ATOM 1503 C CA . GLY A 1 196 ? -10.344 -2.465 19.738 1.00 97.62 196 GLY A CA 1
ATOM 1504 C C . GLY A 1 196 ? -9.018 -3.159 19.449 1.00 97.62 196 GLY A C 1
ATOM 1505 O O . GLY A 1 196 ? -8.191 -2.721 18.642 1.00 97.62 196 GLY A O 1
ATOM 1506 N N . GLU A 1 197 ? -8.833 -4.282 20.131 1.00 96.44 197 GLU A N 1
ATOM 1507 C CA . GLU A 1 197 ? -7.594 -5.049 20.137 1.00 96.44 197 GLU A CA 1
ATOM 1508 C C . GLU A 1 197 ? -7.806 -6.393 19.438 1.00 96.44 197 GLU A C 1
ATOM 1510 O O . GLU A 1 197 ? -8.529 -7.265 19.925 1.00 96.44 197 GLU A O 1
ATOM 1515 N N . TRP A 1 198 ? -7.143 -6.572 18.295 1.00 98.12 198 TRP A N 1
ATOM 1516 C CA . TRP A 1 198 ? -7.015 -7.868 17.635 1.00 98.12 198 TRP A CA 1
ATOM 1517 C C . TRP A 1 198 ? -5.552 -8.323 17.659 1.00 98.12 198 TRP A C 1
ATOM 1519 O O . TRP A 1 198 ? -4.648 -7.483 17.622 1.00 98.12 198 TRP A O 1
ATOM 1529 N N . PRO A 1 199 ? -5.286 -9.644 17.680 1.00 96.94 199 PRO A N 1
ATOM 1530 C CA . PRO A 1 199 ? -3.928 -10.158 17.561 1.00 96.94 199 PRO A CA 1
ATOM 1531 C C . PRO A 1 199 ? -3.257 -9.640 16.285 1.00 96.94 199 PRO A C 1
ATOM 1533 O O . PRO A 1 199 ? -3.759 -9.866 15.181 1.00 96.94 199 PRO A O 1
ATOM 1536 N N . ALA A 1 200 ? -2.135 -8.937 16.450 1.00 97.50 200 ALA A N 1
ATOM 1537 C CA . ALA A 1 200 ? -1.335 -8.453 15.334 1.00 97.50 200 ALA A CA 1
ATOM 1538 C C . ALA A 1 200 ? -0.641 -9.609 14.608 1.00 97.50 200 ALA A C 1
ATOM 1540 O O . ALA A 1 200 ? -0.296 -10.624 15.215 1.00 97.50 200 ALA A O 1
ATOM 1541 N N . ASP A 1 201 ? -0.425 -9.432 13.309 1.00 97.44 201 ASP A N 1
ATOM 1542 C CA . ASP A 1 201 ? 0.304 -10.391 12.496 1.00 97.44 201 ASP A CA 1
ATOM 1543 C C . ASP A 1 201 ? 1.806 -10.303 12.779 1.00 97.44 201 ASP A C 1
ATOM 1545 O O . ASP A 1 201 ? 2.399 -9.221 12.831 1.00 97.44 201 ASP A O 1
ATOM 1549 N N . GLU A 1 202 ? 2.442 -11.463 12.936 1.00 95.38 202 GLU A N 1
ATOM 1550 C CA . GLU A 1 202 ? 3.896 -11.532 13.018 1.00 95.38 202 GLU A CA 1
ATOM 1551 C C . GLU A 1 202 ? 4.512 -11.123 11.680 1.00 95.38 202 GLU A C 1
ATOM 1553 O O . GLU A 1 202 ? 4.084 -11.561 10.609 1.00 95.38 202 GLU A O 1
ATOM 1558 N N . ARG A 1 203 ? 5.556 -10.294 11.735 1.00 96.25 203 ARG A N 1
ATOM 1559 C CA . ARG A 1 203 ? 6.312 -9.903 10.545 1.00 96.25 203 ARG A CA 1
ATOM 1560 C C . ARG A 1 203 ? 7.231 -11.059 10.128 1.00 96.25 203 ARG A C 1
ATOM 1562 O O . ARG A 1 203 ? 8.164 -11.371 10.862 1.00 96.25 203 ARG A O 1
ATOM 1569 N N . PRO A 1 204 ? 7.055 -11.661 8.936 1.00 93.69 204 PRO A N 1
ATOM 1570 C CA . PRO A 1 204 ? 7.900 -12.762 8.455 1.00 93.69 204 PRO A CA 1
ATOM 1571 C C . PRO A 1 204 ? 9.230 -12.265 7.843 1.00 93.69 204 PRO A C 1
ATOM 1573 O O . PRO A 1 204 ? 9.732 -12.829 6.864 1.00 93.69 204 PRO A O 1
ATOM 1576 N N . TYR A 1 205 ? 9.750 -11.148 8.347 1.00 95.19 205 TYR A N 1
ATOM 1577 C CA . TYR A 1 205 ? 10.966 -10.468 7.905 1.00 95.19 205 TYR A CA 1
ATOM 1578 C C . TYR A 1 205 ? 11.564 -9.678 9.068 1.00 95.19 205 TYR A C 1
ATOM 1580 O O . TYR A 1 205 ? 10.840 -9.199 9.941 1.00 95.19 205 TYR A O 1
ATOM 1588 N N . GLU A 1 206 ? 12.881 -9.512 9.046 1.00 92.50 206 GLU A N 1
ATOM 1589 C CA . GLU A 1 206 ? 13.628 -8.768 10.062 1.00 92.50 206 GLU A CA 1
ATOM 1590 C C . GLU A 1 206 ? 13.830 -7.315 9.621 1.00 92.50 206 GLU A C 1
ATOM 1592 O O . GLU A 1 206 ? 13.703 -6.382 10.415 1.00 92.50 206 GLU A O 1
ATOM 1597 N N . GLY A 1 207 ? 14.114 -7.117 8.332 1.00 93.94 207 GLY A N 1
ATOM 1598 C CA . GLY A 1 207 ? 14.455 -5.834 7.744 1.00 93.94 207 GLY A CA 1
ATOM 1599 C C . GLY A 1 207 ? 13.432 -5.316 6.726 1.00 93.94 207 GLY A C 1
ATOM 1600 O O . GLY A 1 207 ? 12.694 -6.071 6.083 1.00 93.94 207 GLY A O 1
ATOM 1601 N N . PRO A 1 208 ? 13.416 -3.991 6.487 1.00 94.50 208 PRO A N 1
ATOM 1602 C CA . PRO A 1 208 ? 12.491 -3.361 5.551 1.00 94.50 208 PRO A CA 1
ATOM 1603 C C . PRO A 1 208 ? 12.783 -3.671 4.079 1.00 94.50 208 PRO A C 1
ATOM 1605 O O . PRO A 1 208 ? 12.008 -3.245 3.229 1.00 94.50 208 PRO A O 1
ATOM 1608 N N . PHE A 1 209 ? 13.851 -4.405 3.747 1.00 95.12 209 PHE A N 1
ATOM 1609 C CA . PHE A 1 209 ? 14.256 -4.684 2.362 1.00 95.12 209 PHE A CA 1
ATOM 1610 C C . PHE A 1 209 ? 14.480 -6.175 2.056 1.00 95.12 209 PHE A C 1
ATOM 1612 O O . PHE A 1 209 ? 14.976 -6.507 0.975 1.00 95.12 209 PHE A O 1
ATOM 1619 N N . ASP A 1 210 ? 14.099 -7.080 2.961 1.00 95.19 210 ASP A N 1
ATOM 1620 C CA . ASP A 1 210 ? 14.508 -8.494 2.927 1.00 95.19 210 ASP A CA 1
ATOM 1621 C C . ASP A 1 210 ? 14.051 -9.255 1.678 1.00 95.19 210 ASP A C 1
ATOM 1623 O O . ASP A 1 210 ? 14.726 -10.180 1.215 1.00 95.19 210 ASP A O 1
ATOM 1627 N N . TRP A 1 211 ? 12.909 -8.883 1.094 1.00 96.25 211 TRP A N 1
ATOM 1628 C CA . TRP A 1 211 ? 12.380 -9.563 -0.093 1.00 96.25 211 TRP A CA 1
ATOM 1629 C C . TRP A 1 211 ? 12.894 -8.964 -1.401 1.00 96.25 211 TRP A C 1
ATOM 1631 O O . TRP A 1 211 ? 12.634 -9.492 -2.482 1.00 96.25 211 TRP A O 1
ATOM 1641 N N . CYS A 1 212 ? 13.657 -7.875 -1.347 1.00 96.00 212 CYS A N 1
ATOM 1642 C CA . CYS A 1 212 ? 14.329 -7.339 -2.514 1.00 96.00 212 CYS A CA 1
ATOM 1643 C C . CYS A 1 212 ? 15.651 -8.077 -2.730 1.00 96.00 212 CYS A C 1
ATOM 1645 O O . CYS A 1 212 ? 16.633 -7.807 -2.046 1.00 96.00 212 CYS A O 1
ATOM 1647 N N . LEU A 1 213 ? 15.721 -8.959 -3.733 1.00 95.25 213 LEU A N 1
ATOM 1648 C CA . LEU A 1 213 ? 16.962 -9.684 -4.042 1.00 95.25 213 LEU A CA 1
ATOM 1649 C C . LEU A 1 213 ? 18.152 -8.745 -4.317 1.00 95.25 213 LEU A C 1
ATOM 1651 O O . LEU A 1 213 ? 19.279 -9.073 -3.972 1.00 95.25 213 LEU A O 1
ATOM 1655 N N . ARG A 1 214 ? 17.924 -7.536 -4.855 1.00 94.88 214 ARG A N 1
ATOM 1656 C CA . ARG A 1 214 ? 18.992 -6.530 -4.973 1.00 94.88 214 ARG A CA 1
ATOM 1657 C C . ARG A 1 214 ? 19.539 -6.123 -3.608 1.00 94.88 214 ARG A C 1
ATOM 1659 O O . ARG A 1 214 ? 20.741 -6.193 -3.403 1.00 94.88 214 ARG A O 1
ATOM 1666 N N . SER A 1 215 ? 18.661 -5.685 -2.711 1.00 92.44 215 SER A N 1
ATOM 1667 C CA . SER A 1 215 ? 19.042 -5.167 -1.393 1.00 92.44 215 SER A CA 1
ATOM 1668 C C . SER A 1 215 ? 19.619 -6.261 -0.502 1.00 92.44 215 SER A C 1
ATOM 1670 O O . SER A 1 215 ? 20.506 -6.003 0.298 1.00 92.44 215 SER A O 1
ATOM 1672 N N . ARG A 1 216 ? 19.132 -7.491 -0.671 1.00 91.06 216 ARG A N 1
ATOM 1673 C CA . ARG A 1 216 ? 19.548 -8.646 0.114 1.00 91.06 216 ARG A CA 1
ATOM 1674 C C . ARG A 1 216 ? 20.900 -9.216 -0.312 1.00 91.06 216 ARG A C 1
ATOM 1676 O O . ARG A 1 216 ? 21.681 -9.598 0.549 1.00 91.06 216 ARG A O 1
ATOM 1683 N N . ASN A 1 217 ? 21.160 -9.372 -1.614 1.00 91.62 217 ASN A N 1
ATOM 1684 C CA . ASN A 1 217 ? 22.386 -10.036 -2.085 1.00 91.62 217 ASN A CA 1
ATOM 1685 C C . ASN A 1 217 ? 22.923 -9.538 -3.439 1.00 91.62 217 ASN A C 1
ATOM 1687 O O . ASN A 1 217 ? 23.762 -10.199 -4.044 1.00 91.62 217 ASN A O 1
ATOM 1691 N N . GLY A 1 218 ? 22.430 -8.413 -3.956 1.00 92.81 218 GLY A N 1
ATOM 1692 C CA . GLY A 1 218 ? 22.934 -7.804 -5.189 1.00 92.81 218 GLY A CA 1
ATOM 1693 C C . GLY A 1 218 ? 22.484 -8.466 -6.498 1.00 92.81 218 GLY A C 1
ATOM 1694 O O . GLY A 1 218 ? 22.733 -7.904 -7.563 1.00 92.81 218 GLY A O 1
ATOM 1695 N N . THR A 1 219 ? 21.784 -9.607 -6.458 1.00 93.69 219 THR A N 1
ATOM 1696 C CA . THR A 1 219 ? 21.598 -10.479 -7.643 1.00 93.69 219 THR A CA 1
ATOM 1697 C C . THR A 1 219 ? 20.521 -10.038 -8.634 1.00 93.69 219 THR A C 1
ATOM 1699 O O . THR A 1 219 ? 20.485 -10.529 -9.760 1.00 93.69 219 THR A O 1
ATOM 1702 N N . CYS A 1 220 ? 19.623 -9.124 -8.256 1.00 95.50 220 CYS A N 1
ATOM 1703 C CA . CYS A 1 220 ? 18.515 -8.707 -9.118 1.00 95.50 220 CYS A CA 1
ATOM 1704 C C . CYS A 1 220 ? 18.671 -7.259 -9.587 1.00 95.50 220 CYS A C 1
ATOM 1706 O O . CYS A 1 220 ? 18.832 -6.352 -8.780 1.00 95.50 220 CYS A O 1
ATOM 1708 N N . GLY A 1 221 ? 18.541 -7.037 -10.894 1.00 95.31 221 GLY A N 1
ATOM 1709 C CA . GLY A 1 221 ? 18.487 -5.708 -11.515 1.00 95.31 221 GLY A CA 1
ATOM 1710 C C . GLY A 1 221 ? 17.266 -5.500 -12.413 1.00 95.31 221 GLY A C 1
ATOM 1711 O O . GLY A 1 221 ? 17.196 -4.513 -13.137 1.00 95.31 221 GLY A O 1
ATOM 1712 N N . ALA A 1 222 ? 16.297 -6.422 -12.393 1.00 96.81 222 ALA A N 1
ATOM 1713 C CA . ALA A 1 222 ? 15.256 -6.503 -13.421 1.00 96.81 222 ALA A CA 1
ATOM 1714 C C . ALA A 1 222 ? 14.393 -5.232 -13.528 1.00 96.81 222 ALA A C 1
ATOM 1716 O O . ALA A 1 222 ? 14.039 -4.811 -14.625 1.00 96.81 222 ALA A O 1
ATOM 1717 N N . CYS A 1 223 ? 14.080 -4.583 -12.401 1.00 96.88 223 CYS A N 1
ATOM 1718 C CA . CYS A 1 223 ? 13.315 -3.333 -12.415 1.0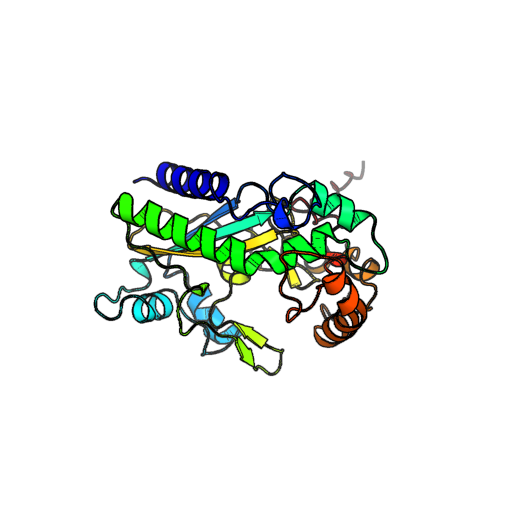0 96.88 223 CYS A CA 1
ATOM 1719 C C . CYS A 1 223 ? 14.107 -2.141 -12.979 1.00 96.88 223 CYS A C 1
ATOM 1721 O O . CYS A 1 223 ? 13.498 -1.284 -13.614 1.00 96.88 223 CYS A O 1
ATOM 1723 N N . ALA A 1 224 ? 15.433 -2.118 -12.795 1.00 97.00 224 ALA A N 1
ATOM 1724 C CA . ALA A 1 224 ? 16.326 -1.128 -13.392 1.00 97.00 224 ALA A CA 1
ATOM 1725 C C . ALA A 1 224 ? 16.422 -1.325 -14.908 1.00 97.00 224 ALA A C 1
ATOM 1727 O O . ALA A 1 224 ? 16.152 -0.398 -15.663 1.00 97.00 224 ALA A O 1
ATOM 1728 N N . ALA A 1 225 ? 16.669 -2.563 -15.350 1.00 96.44 225 ALA A N 1
ATOM 1729 C CA . ALA A 1 225 ? 16.7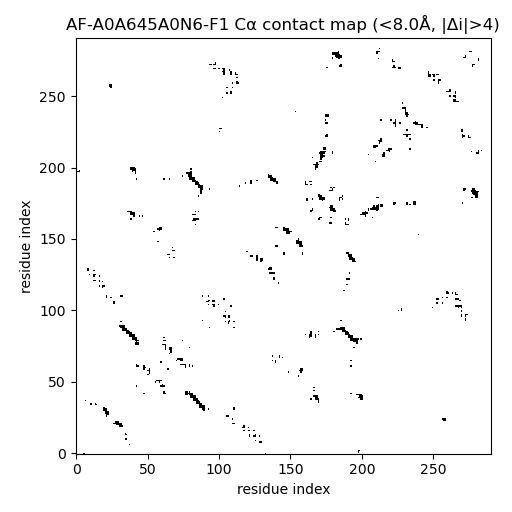16 -2.918 -16.771 1.00 96.44 225 ALA A CA 1
ATOM 1730 C C . ALA A 1 225 ? 15.399 -2.620 -17.510 1.00 96.44 225 ALA A C 1
ATOM 1732 O O . ALA A 1 225 ? 15.398 -2.320 -18.699 1.00 96.44 225 ALA A O 1
ATOM 1733 N N . ARG A 1 226 ? 14.266 -2.687 -16.801 1.00 95.81 226 ARG A N 1
ATOM 1734 C CA . ARG A 1 226 ? 12.938 -2.392 -17.346 1.00 95.81 226 ARG A CA 1
ATOM 1735 C C . ARG A 1 226 ? 12.554 -0.910 -17.274 1.00 95.81 226 ARG A C 1
ATOM 1737 O O . ARG A 1 226 ? 11.470 -0.557 -17.724 1.00 95.81 226 ARG A O 1
ATOM 1744 N N . CYS A 1 227 ? 13.372 -0.045 -16.675 1.00 96.69 227 CYS A N 1
ATOM 1745 C CA . CYS A 1 227 ? 13.042 1.367 -16.516 1.00 96.69 227 CYS A CA 1
ATOM 1746 C C . CYS A 1 227 ? 13.406 2.161 -17.785 1.00 96.69 227 CYS A C 1
ATOM 1748 O O . CYS A 1 227 ? 14.583 2.451 -17.987 1.00 96.69 227 CYS A O 1
ATOM 1750 N N . PRO A 1 228 ? 12.432 2.601 -18.602 1.00 95.25 228 PRO A N 1
ATOM 1751 C CA . PRO A 1 228 ? 12.723 3.372 -19.819 1.00 95.25 228 PRO A CA 1
ATOM 1752 C C . PRO A 1 228 ? 13.285 4.770 -19.527 1.00 95.25 228 PRO A C 1
ATOM 1754 O O . PRO A 1 228 ? 13.894 5.389 -20.389 1.00 95.25 228 PRO A O 1
ATOM 1757 N N . ALA A 1 229 ? 13.087 5.273 -18.307 1.00 95.31 229 ALA A N 1
ATOM 1758 C CA . ALA A 1 229 ? 13.572 6.578 -17.875 1.00 95.31 229 ALA A CA 1
ATOM 1759 C C . ALA A 1 229 ? 15.013 6.548 -17.336 1.00 95.31 229 ALA A C 1
ATOM 1761 O O . ALA A 1 229 ? 15.533 7.595 -16.967 1.00 95.31 229 ALA A O 1
ATOM 1762 N N . GLY A 1 230 ? 15.612 5.363 -17.153 1.00 95.19 230 GLY A N 1
ATOM 1763 C CA . GLY A 1 230 ? 16.860 5.228 -16.389 1.00 95.19 230 GLY A CA 1
ATOM 1764 C C . GLY A 1 230 ? 16.736 5.662 -14.919 1.00 95.19 230 GLY A C 1
ATOM 1765 O O . GLY A 1 230 ? 17.734 5.865 -14.240 1.00 95.19 230 GLY A O 1
ATOM 1766 N N . ALA A 1 231 ? 15.508 5.799 -14.408 1.00 95.88 231 ALA A N 1
ATOM 1767 C CA . ALA A 1 231 ? 15.214 6.346 -13.086 1.00 95.88 231 ALA A CA 1
ATOM 1768 C C . ALA A 1 231 ? 15.449 5.357 -11.934 1.00 95.88 231 ALA A C 1
ATOM 1770 O O . ALA A 1 231 ? 15.252 5.704 -10.775 1.00 95.88 231 ALA A O 1
ATOM 1771 N N . ILE A 1 232 ? 15.802 4.107 -12.227 1.00 96.31 232 ILE A N 1
ATOM 1772 C CA . ILE A 1 232 ? 16.162 3.115 -11.216 1.00 96.31 232 ILE A CA 1
ATOM 1773 C C . ILE A 1 232 ? 17.583 2.680 -11.522 1.00 96.31 232 ILE A C 1
ATOM 1775 O O . ILE A 1 232 ? 17.832 2.086 -12.571 1.00 96.31 232 ILE A O 1
ATOM 1779 N N . THR A 1 23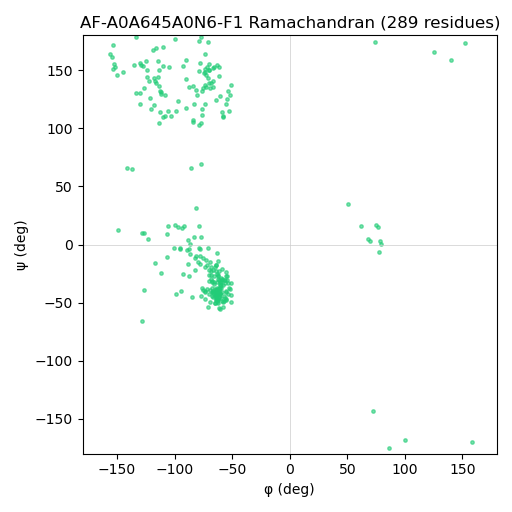3 ? 18.496 2.945 -10.598 1.00 92.75 233 THR A N 1
ATOM 1780 C CA . THR A 1 233 ? 19.882 2.499 -10.699 1.00 92.75 233 THR A CA 1
ATOM 1781 C C . THR A 1 233 ? 20.163 1.424 -9.662 1.00 92.75 233 THR A C 1
ATOM 1783 O O . THR A 1 233 ? 19.504 1.315 -8.626 1.00 92.75 233 THR A O 1
ATOM 1786 N N . LEU A 1 234 ? 21.139 0.583 -9.980 1.00 93.12 234 LEU A N 1
ATOM 1787 C CA . LEU A 1 234 ? 21.527 -0.554 -9.160 1.00 93.12 234 LEU A CA 1
ATOM 1788 C C . LEU A 1 234 ? 22.116 -0.121 -7.803 1.00 93.12 234 LEU A C 1
ATOM 1790 O O . LEU A 1 234 ? 21.866 -0.791 -6.798 1.00 93.12 234 LEU A O 1
ATOM 1794 N N . ASP A 1 235 ? 22.821 1.012 -7.774 1.00 84.88 235 ASP A N 1
ATOM 1795 C CA . ASP A 1 235 ? 23.518 1.523 -6.584 1.00 84.88 235 ASP A CA 1
ATOM 1796 C C . ASP A 1 235 ? 22.893 2.808 -6.014 1.00 84.88 235 ASP A C 1
ATOM 1798 O O . ASP A 1 235 ? 23.016 3.074 -4.823 1.00 84.88 235 ASP A O 1
ATOM 1802 N N . GLY A 1 236 ? 22.187 3.595 -6.835 1.00 73.62 236 GLY A N 1
ATOM 1803 C CA . GLY A 1 236 ? 21.584 4.876 -6.437 1.00 73.62 236 GLY A CA 1
ATOM 1804 C C . GLY A 1 236 ? 20.082 4.818 -6.142 1.00 73.62 236 GLY A C 1
ATOM 1805 O O . GLY A 1 236 ? 19.495 5.825 -5.750 1.00 73.62 236 GLY A O 1
ATOM 1806 N N . GLY A 1 237 ? 19.436 3.661 -6.317 1.00 83.81 237 GLY A N 1
ATOM 1807 C CA . GLY A 1 237 ? 18.015 3.490 -6.020 1.00 83.81 237 GLY A CA 1
ATOM 1808 C C . GLY A 1 237 ? 17.098 4.195 -7.023 1.00 83.81 237 GLY A C 1
ATOM 1809 O O . GLY A 1 237 ? 17.349 4.181 -8.228 1.00 83.81 237 GLY A O 1
ATOM 1810 N N . PHE A 1 238 ? 15.987 4.752 -6.535 1.00 91.31 238 PHE A N 1
ATOM 1811 C CA . PHE A 1 238 ? 14.919 5.309 -7.369 1.00 91.31 238 PHE A CA 1
ATOM 1812 C C . PHE A 1 238 ? 14.950 6.844 -7.427 1.00 91.31 238 PHE A C 1
ATOM 1814 O O . PHE A 1 238 ? 14.582 7.524 -6.465 1.00 91.31 238 PHE A O 1
ATOM 1821 N N . ASP A 1 239 ? 15.300 7.385 -8.593 1.00 91.69 239 ASP A N 1
ATOM 1822 C CA . ASP A 1 239 ? 15.208 8.804 -8.922 1.00 91.69 239 ASP A CA 1
ATOM 1823 C C . ASP A 1 239 ? 13.760 9.190 -9.269 1.00 91.69 239 ASP A C 1
ATOM 1825 O O . ASP A 1 239 ? 13.228 8.960 -10.362 1.00 91.69 239 ASP A O 1
ATOM 1829 N N . ARG A 1 240 ? 13.101 9.838 -8.307 1.00 89.25 240 ARG A N 1
ATOM 1830 C CA . ARG A 1 240 ? 11.721 10.304 -8.460 1.00 89.25 240 ARG A CA 1
ATOM 1831 C C . ARG A 1 240 ? 11.579 11.393 -9.523 1.00 89.25 240 ARG A C 1
ATOM 1833 O O . ARG A 1 240 ? 10.518 11.460 -10.148 1.00 89.25 240 ARG A O 1
ATOM 1840 N N . LYS A 1 241 ? 12.588 12.248 -9.713 1.00 89.94 241 LYS A N 1
ATOM 1841 C CA . LYS A 1 241 ? 12.527 13.348 -10.678 1.00 89.94 241 LYS A CA 1
ATOM 1842 C C . LYS A 1 241 ? 12.579 12.787 -12.094 1.00 89.94 241 LYS A C 1
ATOM 1844 O O . LYS A 1 241 ? 11.635 13.017 -12.843 1.00 89.94 241 LYS A O 1
ATOM 1849 N N . ALA A 1 242 ? 13.584 11.968 -12.407 1.00 92.69 242 ALA A N 1
ATOM 1850 C CA . ALA A 1 242 ? 13.708 11.330 -13.719 1.00 92.69 242 ALA A CA 1
ATOM 1851 C C . ALA A 1 242 ? 12.451 10.519 -14.087 1.00 92.69 242 ALA A C 1
ATOM 1853 O O . ALA A 1 242 ? 11.943 10.603 -15.205 1.00 92.69 242 ALA A O 1
ATOM 1854 N N . CYS A 1 243 ? 11.879 9.791 -13.119 1.00 93.50 243 CYS A N 1
ATOM 1855 C CA . CYS A 1 243 ? 10.628 9.061 -13.324 1.00 93.50 243 CYS A CA 1
ATOM 1856 C C . CYS A 1 243 ? 9.435 9.992 -13.613 1.00 93.50 243 CYS A C 1
ATOM 1858 O O . CYS A 1 243 ? 8.642 9.723 -14.516 1.00 93.50 243 CYS A O 1
ATOM 1860 N N . THR A 1 244 ? 9.304 11.095 -12.869 1.00 90.44 244 THR A N 1
ATOM 1861 C CA . THR A 1 244 ? 8.206 12.065 -13.043 1.00 90.44 244 THR A CA 1
ATOM 1862 C C . THR A 1 244 ? 8.294 12.788 -14.387 1.00 90.44 244 THR A C 1
ATOM 1864 O O . THR A 1 244 ? 7.272 12.950 -15.062 1.00 90.44 244 THR A O 1
ATOM 1867 N N . ASP A 1 245 ? 9.502 13.177 -14.792 1.00 91.00 245 ASP A N 1
ATOM 1868 C CA . ASP A 1 245 ? 9.756 13.841 -16.071 1.00 91.00 245 ASP A CA 1
ATOM 1869 C C . ASP A 1 245 ? 9.367 12.913 -17.230 1.00 91.00 245 ASP A C 1
ATOM 1871 O O . ASP A 1 245 ? 8.595 13.299 -18.105 1.00 91.00 245 ASP A O 1
ATOM 1875 N N . TYR A 1 246 ? 9.782 11.644 -17.172 1.00 93.19 246 TYR A N 1
ATOM 1876 C CA . TYR A 1 246 ? 9.404 10.645 -18.169 1.00 93.19 246 TYR A CA 1
ATOM 1877 C C . TYR A 1 246 ? 7.884 10.409 -18.239 1.00 93.19 246 TYR A C 1
ATOM 1879 O O . TYR A 1 246 ? 7.319 10.372 -19.330 1.00 93.19 246 TYR A O 1
ATOM 1887 N N . ILE A 1 247 ? 7.193 10.276 -17.097 1.00 90.50 247 ILE A N 1
ATOM 1888 C CA . ILE A 1 247 ? 5.730 10.066 -17.065 1.00 90.50 247 ILE A CA 1
ATOM 1889 C C . ILE A 1 247 ? 4.987 11.236 -17.724 1.00 90.50 247 ILE A C 1
ATOM 1891 O O . ILE A 1 247 ? 3.962 11.033 -18.378 1.00 90.50 247 ILE A O 1
ATOM 1895 N N . SER A 1 248 ? 5.504 12.456 -17.579 1.00 86.69 248 SER A N 1
ATOM 1896 C CA . SER A 1 248 ? 4.874 13.663 -18.120 1.00 86.69 248 SER A CA 1
ATOM 1897 C C . SER A 1 248 ? 4.804 13.677 -19.650 1.00 86.69 248 SER A C 1
ATOM 1899 O O . SER A 1 248 ? 3.903 14.315 -20.192 1.00 86.69 248 SER A O 1
ATOM 1901 N N . ASN A 1 249 ? 5.666 12.919 -20.335 1.00 86.50 249 ASN A N 1
ATOM 1902 C CA . ASN A 1 249 ? 5.671 12.798 -21.797 1.00 86.50 249 ASN A CA 1
ATOM 1903 C C . ASN A 1 249 ? 4.539 11.916 -22.347 1.00 86.50 249 ASN A C 1
ATOM 1905 O O . ASN A 1 249 ? 4.291 11.920 -23.547 1.00 86.50 249 ASN A O 1
ATOM 1909 N N . HIS A 1 250 ? 3.834 11.174 -21.487 1.00 85.69 250 HIS A N 1
ATOM 1910 C CA . HIS A 1 250 ? 2.809 10.209 -21.905 1.00 85.69 250 HIS A CA 1
ATOM 1911 C C . HIS A 1 250 ? 1.379 10.670 -21.622 1.00 85.69 250 HIS A C 1
ATOM 1913 O O . HIS A 1 250 ? 0.456 9.875 -21.753 1.00 85.69 250 HIS A O 1
ATOM 1919 N N . LYS A 1 251 ? 1.170 11.931 -21.216 1.00 83.31 251 LYS A N 1
ATOM 1920 C CA . LYS A 1 251 ? -0.144 12.444 -20.778 1.00 83.31 251 LYS A CA 1
ATOM 1921 C C . LYS A 1 251 ? -1.271 12.244 -21.796 1.00 83.31 251 LYS A C 1
ATOM 1923 O O . LYS A 1 251 ? -2.398 12.010 -21.373 1.00 83.31 251 LYS A O 1
ATOM 1928 N N . SER A 1 252 ? -0.964 12.253 -23.094 1.00 82.81 252 SER A N 1
ATOM 1929 C CA . SER A 1 252 ? -1.941 12.022 -24.168 1.00 82.81 252 SER A CA 1
ATOM 1930 C C . SER A 1 252 ? -2.650 10.666 -24.078 1.00 82.81 252 SER A C 1
ATOM 1932 O O . SER A 1 252 ? -3.764 10.528 -24.566 1.00 82.81 252 SER A O 1
ATOM 1934 N N . LEU A 1 253 ? -2.088 9.666 -23.385 1.00 82.69 253 LEU A N 1
ATOM 1935 C CA . LEU A 1 253 ? -2.796 8.400 -23.147 1.00 82.69 253 LEU A CA 1
ATOM 1936 C C . LEU A 1 253 ? -4.086 8.584 -22.329 1.00 82.69 253 LEU A C 1
ATOM 1938 O O . LEU A 1 253 ? -5.005 7.782 -22.470 1.00 82.69 253 LEU A O 1
ATOM 1942 N N . LEU A 1 254 ? -4.189 9.630 -21.501 1.00 82.06 254 LEU A N 1
ATOM 1943 C CA . LEU A 1 254 ? -5.415 9.920 -20.746 1.00 82.06 254 LEU A CA 1
ATOM 1944 C C . LEU A 1 254 ? -6.557 10.359 -21.660 1.00 82.06 254 LEU A C 1
ATOM 1946 O O . LEU A 1 254 ? -7.708 10.073 -21.359 1.00 82.06 254 LEU A O 1
ATOM 1950 N N . GLU A 1 255 ? -6.246 10.996 -22.790 1.00 83.12 255 GLU A N 1
ATOM 1951 C CA . GLU A 1 255 ? -7.243 11.441 -23.774 1.00 83.12 255 GLU A CA 1
ATOM 1952 C C . GLU A 1 255 ? -7.936 10.252 -24.455 1.00 83.12 255 GLU A C 1
ATOM 1954 O O . GLU A 1 255 ? -9.055 10.377 -24.942 1.00 83.12 255 GLU A O 1
ATOM 1959 N N . SER A 1 256 ? -7.294 9.079 -24.445 1.00 80.88 256 SER A N 1
ATOM 1960 C CA . SER A 1 256 ? -7.843 7.839 -25.001 1.00 80.88 256 SER A CA 1
ATOM 1961 C C . SER A 1 256 ? -8.712 7.033 -24.027 1.00 80.88 256 SER A C 1
ATOM 1963 O O . SER A 1 256 ? -9.193 5.962 -24.392 1.00 80.88 256 SER A O 1
ATOM 1965 N N . LEU A 1 257 ? -8.909 7.512 -22.792 1.00 83.62 257 LEU A N 1
ATOM 1966 C CA . LEU A 1 257 ? -9.619 6.786 -21.739 1.00 83.62 257 LEU A CA 1
ATOM 1967 C C . LEU A 1 257 ? -10.826 7.572 -21.224 1.00 83.62 257 LEU A C 1
ATOM 1969 O O . LEU A 1 257 ? -10.706 8.693 -20.735 1.00 83.62 257 LEU A O 1
ATOM 1973 N N . SER A 1 258 ? -11.994 6.933 -21.239 1.00 82.12 258 SER A N 1
ATOM 1974 C CA . SER A 1 258 ? -13.158 7.394 -20.485 1.00 82.12 258 SER A CA 1
ATOM 1975 C C . SER A 1 258 ? -13.039 7.016 -19.007 1.00 82.12 258 SER A C 1
ATOM 1977 O O . SER A 1 258 ? -12.457 5.994 -18.641 1.00 82.12 258 SER A O 1
ATOM 1979 N N . GLY A 1 259 ? -13.620 7.840 -18.132 1.00 78.06 259 GLY A N 1
ATOM 1980 C CA . GLY A 1 259 ? -13.727 7.529 -16.703 1.00 78.06 259 GLY A CA 1
ATOM 1981 C C . GLY A 1 259 ? -12.442 7.715 -15.889 1.00 78.06 259 GLY A C 1
ATOM 1982 O O . GLY A 1 259 ? -12.384 7.236 -14.760 1.00 78.06 259 GLY A O 1
ATOM 1983 N N . VAL A 1 260 ? -11.431 8.410 -16.425 1.00 82.12 260 VAL A N 1
ATOM 1984 C CA . VAL A 1 260 ? -10.227 8.823 -15.682 1.00 82.12 260 VAL A CA 1
ATOM 1985 C C . VAL A 1 260 ? -10.108 10.342 -15.638 1.00 82.12 260 VAL A C 1
ATOM 1987 O O . VAL A 1 260 ? -10.428 11.031 -16.604 1.00 82.12 260 VAL A O 1
ATOM 1990 N N . ASP A 1 261 ? -9.626 10.877 -14.517 1.00 77.19 261 ASP A N 1
ATOM 1991 C CA . ASP A 1 261 ? -9.350 12.310 -14.404 1.00 77.19 261 ASP A CA 1
ATOM 1992 C C . ASP A 1 261 ? -8.045 12.661 -15.135 1.00 77.19 261 ASP A C 1
ATOM 1994 O O . ASP A 1 261 ? -6.948 12.306 -14.689 1.00 77.19 261 ASP A O 1
ATOM 1998 N N . ALA A 1 262 ? -8.169 13.395 -16.244 1.00 71.69 262 ALA A N 1
ATOM 1999 C CA . ALA A 1 262 ? -7.056 13.870 -17.064 1.00 71.69 262 ALA A CA 1
ATOM 2000 C C . ALA A 1 262 ? -6.094 14.821 -16.320 1.00 71.69 262 ALA A C 1
ATOM 2002 O O . ALA A 1 262 ? -4.982 15.066 -16.790 1.00 71.69 262 ALA A O 1
ATOM 2003 N N . LYS A 1 263 ? -6.482 15.353 -15.150 1.00 69.75 263 LYS A N 1
ATOM 2004 C CA . LYS A 1 263 ? -5.597 16.163 -14.295 1.00 69.75 263 LYS A CA 1
ATOM 2005 C C . LYS A 1 263 ? -4.523 15.325 -13.601 1.00 69.75 263 LYS A C 1
ATOM 2007 O O . LYS A 1 263 ? -3.521 15.874 -13.138 1.00 69.75 263 LYS A O 1
ATOM 2012 N N . ASN A 1 264 ? -4.705 14.008 -13.526 1.00 70.62 264 ASN A N 1
ATOM 2013 C CA . ASN A 1 264 ? -3.699 13.108 -12.985 1.00 70.62 264 ASN A CA 1
ATOM 2014 C C . ASN A 1 264 ? -2.577 12.840 -13.998 1.00 70.62 264 ASN A C 1
ATOM 2016 O O . ASN A 1 264 ? -2.749 12.948 -15.203 1.00 70.62 264 ASN A O 1
ATOM 2020 N N . GLY A 1 265 ? -1.393 12.457 -13.516 1.00 78.31 265 GLY A N 1
ATOM 2021 C CA . GLY A 1 265 ? -0.378 11.867 -14.393 1.00 78.31 265 GLY A CA 1
ATOM 2022 C C . GLY A 1 265 ? -0.778 10.446 -14.799 1.00 78.31 265 GLY A C 1
ATOM 2023 O O . GLY A 1 265 ? -1.308 9.699 -13.978 1.00 78.31 265 GLY A O 1
ATOM 2024 N N . THR A 1 266 ? -0.450 10.027 -16.020 1.00 83.19 266 THR A N 1
ATOM 2025 C CA . THR A 1 266 ? -0.683 8.650 -16.502 1.00 83.19 266 THR A CA 1
ATOM 2026 C C . THR A 1 266 ? -0.092 7.580 -15.592 1.00 83.19 266 THR A C 1
ATOM 2028 O O . THR A 1 266 ? -0.658 6.499 -15.441 1.00 83.19 266 THR A O 1
ATOM 2031 N N . GLY A 1 267 ? 1.038 7.887 -14.952 1.00 88.38 267 GLY A N 1
ATOM 2032 C CA . GLY A 1 267 ? 1.903 6.877 -14.357 1.00 88.38 267 GLY A CA 1
ATOM 2033 C C . GLY A 1 267 ? 2.677 6.113 -15.435 1.00 88.38 267 GLY A C 1
ATOM 2034 O O . GLY A 1 267 ? 2.480 6.319 -16.624 1.00 88.38 267 GLY A O 1
ATOM 2035 N N . CYS A 1 268 ? 3.591 5.237 -15.018 1.00 93.88 268 CYS A N 1
ATOM 2036 C CA . CYS A 1 268 ? 4.309 4.345 -15.934 1.00 93.88 268 CYS A CA 1
ATOM 2037 C C . CYS A 1 268 ? 4.207 2.908 -15.441 1.00 93.88 268 CYS A C 1
ATOM 2039 O O . CYS A 1 268 ? 3.553 2.100 -16.072 1.00 93.88 268 CYS A O 1
ATOM 2041 N N . GLY A 1 269 ? 4.799 2.578 -14.290 1.00 93.94 269 GLY A N 1
ATOM 2042 C CA . GLY A 1 269 ? 4.622 1.262 -13.671 1.00 93.94 269 GLY A CA 1
ATOM 2043 C C . GLY A 1 269 ? 5.231 0.077 -14.419 1.00 93.94 269 GLY A C 1
ATOM 2044 O O . GLY A 1 269 ? 5.075 -1.051 -13.971 1.00 93.94 269 GLY A O 1
ATOM 2045 N N . LEU A 1 270 ? 5.963 0.283 -15.519 1.00 96.44 270 LEU A N 1
ATOM 2046 C CA . LEU A 1 270 ? 6.641 -0.811 -16.227 1.00 96.44 270 LEU A CA 1
ATOM 2047 C C . LEU A 1 270 ? 7.558 -1.593 -15.285 1.00 96.44 270 LEU A C 1
ATOM 2049 O O . LEU A 1 270 ? 7.525 -2.816 -15.275 1.00 96.44 270 LEU A O 1
ATOM 2053 N N . CYS A 1 271 ? 8.271 -0.916 -14.384 1.00 95.94 271 CYS A N 1
ATOM 2054 C CA . CYS A 1 271 ? 9.114 -1.574 -13.389 1.00 95.94 271 CYS A CA 1
ATOM 2055 C C . CYS A 1 271 ? 8.347 -2.468 -12.386 1.00 95.94 271 CYS A C 1
ATOM 2057 O O . CYS A 1 271 ? 9.002 -3.133 -11.584 1.00 95.94 271 CYS A O 1
ATOM 2059 N N . HIS A 1 272 ? 7.003 -2.475 -12.372 1.00 94.81 272 HIS A N 1
ATOM 2060 C CA . HIS A 1 272 ? 6.148 -3.338 -11.538 1.00 94.81 272 HIS A CA 1
ATOM 2061 C C . HIS A 1 272 ? 5.823 -4.691 -12.151 1.00 94.81 272 HIS A C 1
ATOM 2063 O O . HIS A 1 272 ? 5.678 -5.652 -11.401 1.00 94.81 272 HIS A O 1
ATOM 2069 N N . THR A 1 273 ? 5.810 -4.797 -13.474 1.00 94.44 273 THR A N 1
ATOM 2070 C CA . THR A 1 273 ? 5.521 -6.050 -14.176 1.00 94.44 273 THR A CA 1
ATOM 2071 C C . THR A 1 273 ? 6.772 -6.591 -14.856 1.00 94.44 273 THR A C 1
ATOM 2073 O O . THR A 1 273 ? 7.802 -5.928 -14.883 1.00 94.44 273 THR A O 1
ATOM 2076 N N . ASN A 1 274 ? 6.721 -7.825 -15.361 1.00 94.69 274 ASN A N 1
ATOM 2077 C CA . ASN A 1 274 ? 7.864 -8.509 -15.981 1.00 94.69 274 ASN A CA 1
ATOM 2078 C C . ASN A 1 274 ? 9.169 -8.507 -15.153 1.00 94.69 274 ASN A C 1
ATOM 2080 O O . ASN A 1 274 ? 10.268 -8.435 -15.698 1.00 94.69 274 ASN A O 1
ATOM 2084 N N . VAL A 1 275 ? 9.046 -8.576 -13.826 1.00 95.81 275 VAL A N 1
ATOM 2085 C CA . VAL A 1 275 ? 10.164 -8.690 -12.877 1.00 95.81 275 VAL A CA 1
ATOM 2086 C C . VAL A 1 275 ? 9.902 -9.845 -11.901 1.00 95.81 275 VAL A C 1
ATOM 2088 O O . VAL A 1 275 ? 8.735 -10.181 -11.684 1.00 95.81 275 VAL A O 1
ATOM 2091 N N . PRO A 1 276 ? 10.933 -10.447 -11.271 1.00 95.81 276 PRO A N 1
ATOM 2092 C CA . PRO A 1 276 ? 10.758 -11.635 -10.423 1.00 95.81 276 PRO A CA 1
ATOM 2093 C C . PRO A 1 276 ? 9.778 -11.456 -9.255 1.00 95.81 276 PRO A C 1
ATOM 2095 O O . PRO A 1 276 ? 9.113 -12.404 -8.852 1.00 95.81 276 PRO A O 1
ATOM 2098 N N . CYS A 1 277 ? 9.673 -10.233 -8.733 1.00 96.94 277 CYS A N 1
ATOM 2099 C CA . CYS A 1 277 ? 8.798 -9.862 -7.623 1.00 96.94 277 CYS A CA 1
ATOM 2100 C C . CYS A 1 277 ? 7.461 -9.233 -8.060 1.00 96.94 277 CYS A C 1
ATOM 2102 O O . CYS A 1 277 ? 6.795 -8.600 -7.245 1.00 96.94 277 CYS A O 1
ATOM 2104 N N . ALA A 1 278 ? 7.070 -9.345 -9.337 1.0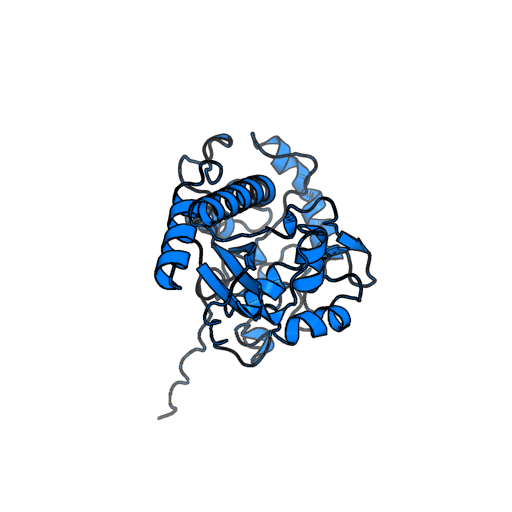0 96.44 278 ALA A N 1
ATOM 2105 C CA . ALA A 1 278 ? 5.848 -8.718 -9.853 1.00 96.44 278 ALA A CA 1
ATOM 2106 C C . ALA A 1 278 ? 4.581 -9.278 -9.190 1.00 96.44 278 ALA A C 1
ATOM 2108 O O . ALA A 1 278 ? 3.770 -8.509 -8.687 1.00 96.44 278 ALA A O 1
ATOM 2109 N N . THR A 1 279 ? 4.457 -10.608 -9.143 1.00 96.56 279 THR A N 1
ATOM 2110 C CA . THR A 1 279 ? 3.228 -11.322 -8.740 1.00 96.56 279 THR A CA 1
ATOM 2111 C C . THR A 1 279 ? 3.422 -12.287 -7.569 1.00 96.56 279 THR A C 1
ATOM 2113 O O . THR A 1 279 ? 2.511 -13.031 -7.215 1.00 96.56 279 THR A O 1
ATOM 2116 N N . ARG A 1 280 ? 4.620 -12.310 -6.975 1.00 96.44 280 ARG A N 1
ATOM 2117 C CA . ARG A 1 280 ? 4.957 -13.117 -5.797 1.00 96.44 280 ARG A CA 1
ATOM 2118 C C . ARG A 1 280 ? 6.137 -12.528 -5.029 1.00 96.44 280 ARG A C 1
ATOM 2120 O O . ARG A 1 280 ? 6.902 -11.738 -5.591 1.00 96.44 280 ARG A O 1
ATOM 2127 N N . LYS A 1 281 ? 6.335 -12.973 -3.786 1.00 95.75 281 LYS A N 1
ATOM 2128 C CA . LYS A 1 281 ? 7.627 -12.832 -3.097 1.00 95.75 281 LYS A CA 1
ATOM 2129 C C . LYS A 1 281 ? 8.700 -13.590 -3.900 1.00 95.75 281 LYS A C 1
ATOM 2131 O O . LYS A 1 281 ? 8.481 -14.758 -4.218 1.00 95.75 281 LYS A O 1
ATOM 2136 N N . PRO A 1 282 ? 9.838 -12.972 -4.264 1.00 93.19 282 PRO A N 1
ATOM 2137 C CA . PRO A 1 282 ? 10.892 -13.681 -4.975 1.00 93.19 282 PRO A CA 1
ATOM 2138 C C . PRO A 1 282 ? 11.621 -14.638 -4.024 1.00 93.19 282 PRO A C 1
ATOM 2140 O O . PRO A 1 282 ? 11.976 -14.276 -2.901 1.00 93.19 282 PRO A O 1
ATOM 2143 N N . GLU A 1 283 ? 11.867 -15.854 -4.494 1.00 85.44 283 GLU A N 1
ATOM 2144 C CA . GLU A 1 283 ? 12.678 -16.848 -3.794 1.00 85.44 283 GLU A CA 1
ATOM 2145 C C . GLU A 1 283 ? 14.133 -16.753 -4.257 1.00 85.44 283 GLU A C 1
ATOM 2147 O O . GLU A 1 283 ? 14.418 -16.308 -5.374 1.00 85.44 283 GLU A O 1
ATOM 2152 N N . LEU A 1 284 ? 15.069 -17.157 -3.394 1.00 67.00 284 LEU A N 1
ATOM 2153 C CA . LEU A 1 284 ? 16.419 -17.421 -3.875 1.00 67.00 284 LEU A CA 1
ATOM 2154 C C . LEU A 1 284 ? 16.400 -18.700 -4.712 1.00 67.00 284 LEU A C 1
ATOM 2156 O O . LEU A 1 284 ? 15.713 -19.643 -4.323 1.00 67.00 284 LEU A O 1
ATOM 2160 N N . PRO A 1 285 ? 17.189 -18.778 -5.796 1.00 58.81 285 PRO A N 1
ATOM 2161 C CA . PRO A 1 285 ? 17.514 -20.071 -6.377 1.00 58.81 285 PRO A CA 1
ATOM 2162 C C . PRO A 1 285 ? 18.081 -20.965 -5.269 1.00 58.81 285 PRO A C 1
ATOM 2164 O O . PRO A 1 285 ? 18.950 -20.515 -4.511 1.00 58.81 285 PRO A O 1
ATOM 2167 N N . GLU A 1 286 ? 17.596 -22.202 -5.151 1.00 53.22 286 GLU A N 1
ATOM 2168 C CA . GLU A 1 286 ? 18.216 -23.181 -4.260 1.00 53.22 286 GLU A CA 1
ATOM 2169 C C . GLU A 1 286 ? 19.710 -23.248 -4.589 1.00 53.22 286 GLU A C 1
ATOM 2171 O O . GLU A 1 286 ? 20.096 -23.379 -5.756 1.00 53.22 286 GLU A O 1
ATOM 2176 N N . ARG A 1 287 ? 20.574 -23.115 -3.572 1.00 54.16 287 ARG A N 1
ATOM 2177 C CA . ARG A 1 287 ? 21.997 -23.400 -3.765 1.00 54.16 287 ARG A CA 1
ATOM 2178 C C . ARG A 1 287 ? 22.060 -24.848 -4.232 1.00 54.16 287 ARG A C 1
ATOM 2180 O O . ARG A 1 287 ? 21.704 -25.737 -3.458 1.00 54.16 287 ARG A O 1
ATOM 2187 N N . ARG A 1 288 ? 22.488 -25.094 -5.476 1.00 44.62 288 ARG A N 1
ATOM 2188 C CA . ARG A 1 288 ? 22.915 -26.439 -5.868 1.00 44.62 288 ARG A CA 1
ATOM 2189 C C . ARG A 1 288 ? 23.945 -26.841 -4.822 1.00 44.62 288 ARG A C 1
ATOM 2191 O O . ARG A 1 288 ? 24.949 -26.148 -4.676 1.00 44.62 288 ARG A O 1
ATOM 2198 N N . ARG A 1 289 ? 23.643 -27.867 -4.024 1.00 41.75 289 ARG A N 1
ATOM 2199 C CA . ARG A 1 289 ? 24.658 -28.494 -3.182 1.00 41.75 289 ARG A CA 1
ATOM 2200 C C . ARG A 1 289 ? 25.730 -28.946 -4.163 1.00 41.75 289 ARG A C 1
ATOM 2202 O O . ARG A 1 289 ? 25.436 -29.773 -5.022 1.00 41.75 289 ARG A O 1
ATOM 2209 N N . GLU A 1 290 ? 26.890 -28.303 -4.122 1.00 44.19 290 GLU A N 1
ATOM 2210 C CA . GLU A 1 290 ? 28.073 -28.810 -4.804 1.00 44.19 290 GLU A CA 1
ATOM 2211 C C . GLU A 1 290 ? 28.305 -30.206 -4.224 1.00 44.19 290 GLU A C 1
ATOM 2213 O O . GLU A 1 290 ? 28.511 -30.362 -3.019 1.00 44.19 290 GLU A O 1
ATOM 2218 N N . SER A 1 291 ? 28.059 -31.206 -5.067 1.00 46.34 291 SER A N 1
ATOM 2219 C CA . SER A 1 291 ? 28.310 -32.623 -4.819 1.00 46.34 291 SER A CA 1
ATOM 2220 C C . SER A 1 291 ? 29.789 -32.922 -4.956 1.00 46.34 291 SER A C 1
ATOM 2222 O O . SER A 1 291 ? 30.344 -32.450 -5.977 1.00 46.34 291 SER A O 1
#

Solvent-accessible surface area (backbone atoms only — not comparable to full-atom values): 15831 Å² total; per-residue (Å²): 131,57,70,67,56,48,52,48,54,49,47,54,47,54,74,67,33,79,68,45,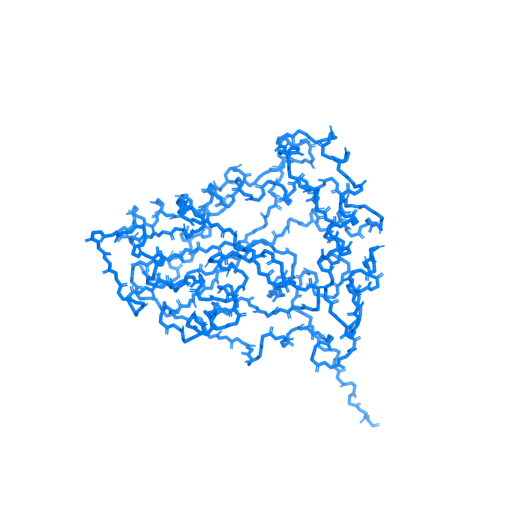38,30,50,73,54,71,82,41,76,54,51,40,48,44,81,65,47,78,24,28,20,52,27,58,45,66,65,50,61,50,38,24,72,77,78,30,78,75,35,50,37,56,29,56,50,43,28,76,77,30,72,94,64,65,54,62,26,74,50,24,23,32,37,16,34,37,28,29,53,18,71,67,33,47,53,51,29,41,76,44,72,88,58,57,26,70,56,41,32,50,44,63,57,39,38,71,61,31,51,52,52,41,49,54,50,40,35,51,55,35,45,77,70,76,31,54,54,48,40,62,84,75,41,93,84,56,50,68,47,85,48,100,92,43,79,43,52,32,64,53,44,68,57,44,23,37,64,7,34,45,38,20,35,33,69,79,73,42,52,33,20,71,63,9,32,37,54,48,63,46,53,38,41,31,61,43,83,63,86,51,44,76,56,94,59,93,52,66,34,63,62,17,50,36,79,62,70,63,79,48,54,54,44,32,78,45,30,80,56,63,22,29,42,94,86,78,30,57,44,65,61,48,41,51,59,53,29,63,78,48,47,69,60,42,78,78,42,54,87,52,68,70,89,53,77,43,56,54,67,46,51,36,31,84,32,80,39,18,69,23,60,50,75,78,79,77,77,76,76,86,124

InterPro domains:
  IPR017896 4Fe-4S ferredoxin-type, iron-sulphur binding domain [PS51379] (202-237)